Protein AF-A0A0Q7JIE3-F1 (afdb_monomer_lite)

Foldseek 3Di:
DDDDDPPPPPVPPPQAFAFDQQLVQLLVLLVCLVVLCVVLVQPDLFDAQPDDLVRRLVSLPPSLSSLVSSLVSLLGSLCSVLSNLVRLQVRCVVSVRHDPLSVLLSVLSVVLSVLLSVLSVLSSVLSVCSNVVVSVSSNVSSVVSLLSNLQSLVSNLSSLVSSLVSVVVSVNDDPVLSVLSVQLSVLSVQLNVQSPSVRRVSSVVSVVSNVSVSVSSNVVSVVRNVSHDD

pLDDT: mean 92.4, std 10.86, range [46.09, 98.69]

Sequence (230 aa):
MATTLATDPATRHRPQLTGNALVLAGIAIYLLEFVGFALAGVGSLYNEPGTSASQALASYAGTEGGYGFLIGWLGIVLFGRLTMIVGVRKALSDSGRPSGVMDVAIIAMGSSVVVEIASVVLGASAATLAARGEDVGALAVDRVAWYFNSAIYAPVAVALVLTMAAMWRSGLFSKALCALGSVGAATCVGSALLTDPARWELQDTFSTGFFLVVAWALWTGVVLLRQRRP

Secondary structure (DSSP, 8-state):
-------------PPPPPP-SHHHHHHHHHTTHHHHHHHHT-S-SSPPTT--HHHHHHHHTT-HHHHHHHHHHHHHHTHHHHHHHHHHHHHHHHTT---THHHHHHHHHHHHHHHHHHHHHHHHHHHHHHHTT-HHHHHHHHHHHHHHHHTTHHHHHHHHHHHHHHHHHHT-S-HHHHHHHHHHHHHHHHHHH--SGGGHHHHHHHHHTHHHHHHHHHHHHHHHHHT---

Structure (mmCIF, N/CA/C/O backbone):
data_AF-A0A0Q7JIE3-F1
#
_entry.id   AF-A0A0Q7JIE3-F1
#
loop_
_atom_site.group_PDB
_atom_site.id
_atom_site.type_symbol
_atom_site.label_atom_id
_atom_site.label_alt_id
_atom_site.label_comp_id
_atom_site.label_asym_id
_atom_site.label_entity_id
_atom_site.label_seq_id
_atom_site.pdbx_PDB_ins_code
_atom_site.Cartn_x
_atom_site.Cartn_y
_atom_site.Cartn_z
_atom_site.occupancy
_atom_site.B_iso_or_equiv
_atom_site.auth_seq_id
_atom_site.auth_comp_id
_atom_site.auth_asym_id
_atom_site.auth_atom_id
_atom_site.pdbx_PDB_model_num
ATOM 1 N N . MET A 1 1 ? -42.068 5.016 56.445 1.00 46.09 1 MET A N 1
ATOM 2 C CA . MET A 1 1 ? -42.274 3.961 55.433 1.00 46.09 1 MET A CA 1
ATOM 3 C C . MET A 1 1 ? -41.262 4.219 54.326 1.00 46.09 1 MET A C 1
ATOM 5 O O . MET A 1 1 ? -41.472 5.104 53.510 1.00 46.09 1 MET A O 1
ATOM 9 N N . ALA A 1 2 ? -40.088 3.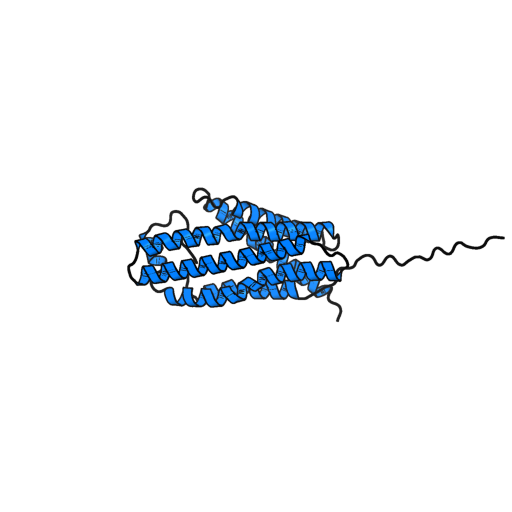596 54.425 1.00 51.72 2 ALA A N 1
ATOM 10 C CA . ALA A 1 2 ? -38.986 3.784 53.488 1.00 51.72 2 ALA A CA 1
ATOM 11 C C . ALA A 1 2 ? -38.939 2.557 52.579 1.00 51.72 2 ALA A C 1
ATOM 13 O O . ALA A 1 2 ? -38.649 1.463 53.058 1.00 51.72 2 ALA A O 1
ATOM 14 N N . THR A 1 3 ? -39.250 2.741 51.299 1.00 54.38 3 THR A N 1
ATOM 15 C CA . THR A 1 3 ? -39.154 1.678 50.295 1.00 54.38 3 THR A CA 1
ATOM 16 C C . THR A 1 3 ? -38.202 2.146 49.202 1.00 54.38 3 THR A C 1
ATOM 18 O O . THR A 1 3 ? -38.560 2.874 48.284 1.00 54.38 3 THR A O 1
ATOM 21 N N . THR A 1 4 ? -36.944 1.796 49.441 1.00 52.69 4 THR A N 1
ATOM 22 C CA . THR A 1 4 ? -35.857 1.474 48.513 1.00 52.69 4 THR A CA 1
ATOM 23 C C . THR A 1 4 ? -36.166 1.659 47.020 1.00 52.69 4 THR A C 1
ATOM 25 O O . THR A 1 4 ? -36.795 0.815 46.386 1.00 52.69 4 THR A O 1
ATOM 28 N N . LEU A 1 5 ? -35.632 2.736 46.436 1.00 52.56 5 LEU A N 1
ATOM 29 C CA . LEU A 1 5 ? -35.383 2.833 44.998 1.00 52.56 5 LEU A CA 1
ATOM 30 C C . LEU A 1 5 ? -34.319 1.789 44.641 1.00 52.56 5 LEU A C 1
ATOM 32 O O . LEU A 1 5 ? -33.144 1.960 44.964 1.00 52.56 5 LEU A O 1
ATOM 36 N N . ALA A 1 6 ? -34.735 0.697 44.005 1.00 54.00 6 ALA A N 1
ATOM 37 C CA . ALA A 1 6 ? -33.820 -0.224 43.354 1.00 54.00 6 ALA A CA 1
ATOM 38 C C . ALA A 1 6 ? -33.105 0.533 42.226 1.00 54.00 6 ALA A C 1
ATOM 40 O O . ALA A 1 6 ? -33.649 0.733 41.142 1.00 54.00 6 ALA A O 1
ATOM 41 N N . THR A 1 7 ? -31.881 0.988 42.484 1.00 53.12 7 THR A N 1
ATOM 42 C CA . THR A 1 7 ? -30.915 1.244 41.420 1.00 53.12 7 THR A CA 1
ATOM 43 C C . THR A 1 7 ? -30.612 -0.102 40.791 1.00 53.12 7 THR A C 1
ATOM 45 O O . THR A 1 7 ? -29.748 -0.818 41.287 1.00 53.12 7 THR A O 1
ATOM 48 N N . ASP A 1 8 ? -31.356 -0.467 39.750 1.00 50.12 8 ASP A N 1
ATOM 49 C CA . ASP A 1 8 ? -30.939 -1.514 38.831 1.00 50.12 8 ASP A CA 1
ATOM 50 C C . ASP A 1 8 ? -29.625 -1.027 38.207 1.00 50.12 8 ASP A C 1
ATOM 52 O O . ASP A 1 8 ? -29.628 -0.044 37.448 1.00 50.12 8 ASP A O 1
ATOM 56 N N . PRO A 1 9 ? -28.465 -1.598 38.576 1.00 50.22 9 PRO A N 1
ATOM 57 C CA . PRO A 1 9 ? -27.247 -1.289 37.882 1.00 50.22 9 PRO A CA 1
ATOM 58 C C . PRO A 1 9 ? -27.373 -2.054 36.576 1.00 50.22 9 PRO A C 1
ATOM 60 O O . PRO A 1 9 ? -26.854 -3.161 36.458 1.00 50.22 9 PRO A O 1
ATOM 63 N N . ALA A 1 10 ? -28.062 -1.458 35.596 1.00 51.75 10 ALA A N 1
ATOM 64 C CA . ALA A 1 10 ? -27.884 -1.795 34.199 1.00 51.75 10 ALA A CA 1
ATOM 65 C C . ALA A 1 10 ? -26.373 -1.868 34.018 1.00 51.75 10 ALA A C 1
ATOM 67 O O . ALA A 1 10 ? -25.675 -0.847 34.080 1.00 51.75 10 ALA A O 1
ATOM 68 N N . THR A 1 11 ? -25.862 -3.096 33.967 1.00 52.12 11 THR A N 1
ATOM 69 C CA . THR A 1 11 ? -24.445 -3.401 33.937 1.00 52.12 11 THR A CA 1
ATOM 70 C C . THR A 1 11 ? -23.999 -2.861 32.604 1.00 52.12 11 THR A C 1
ATOM 72 O O . THR A 1 11 ? -24.101 -3.548 31.594 1.00 52.12 11 THR A O 1
ATOM 75 N N . ARG A 1 12 ? -23.611 -1.576 32.575 1.00 54.09 12 ARG A N 1
ATOM 76 C CA . ARG A 1 12 ? -23.133 -0.888 31.382 1.00 54.09 12 ARG A CA 1
ATOM 77 C C . ARG A 1 12 ? -21.956 -1.717 30.914 1.00 54.09 12 ARG A C 1
ATOM 79 O O . ARG A 1 12 ? -20.853 -1.559 31.436 1.00 54.09 12 ARG A O 1
ATOM 86 N N . HIS A 1 13 ? -22.218 -2.651 30.006 1.00 60.44 13 HIS A N 1
ATOM 87 C CA . HIS A 1 13 ? -21.213 -3.468 29.371 1.00 60.44 13 HIS A CA 1
ATOM 88 C C . HIS A 1 13 ? -20.354 -2.458 28.638 1.00 60.44 13 HIS A C 1
ATOM 90 O O . HIS A 1 13 ? -20.736 -1.928 27.595 1.00 60.44 13 HIS A O 1
ATOM 96 N N . ARG A 1 14 ? -19.246 -2.067 29.277 1.00 70.88 14 ARG A N 1
ATOM 97 C CA . ARG A 1 14 ? -18.276 -1.183 28.653 1.00 70.88 14 ARG A CA 1
ATOM 98 C C . ARG A 1 14 ? -17.881 -1.893 27.365 1.00 70.88 14 ARG A C 1
ATOM 100 O O . ARG A 1 14 ? -17.504 -3.060 27.465 1.00 70.88 14 ARG A O 1
ATOM 107 N N . PRO A 1 15 ? -18.000 -1.242 26.196 1.00 78.88 15 PRO A N 1
ATOM 108 C CA . PRO A 1 15 ? -17.595 -1.851 24.941 1.00 78.88 15 PRO A CA 1
ATOM 109 C C . PRO A 1 15 ? -16.186 -2.422 25.098 1.00 78.88 15 PRO A C 1
ATOM 111 O O . PRO A 1 15 ? -15.265 -1.693 25.471 1.00 78.88 15 PRO A O 1
ATOM 114 N N . GLN A 1 16 ? -16.051 -3.733 24.910 1.00 88.62 16 GLN A N 1
ATOM 115 C CA . GLN A 1 16 ? -14.775 -4.437 24.963 1.00 88.62 16 GLN A CA 1
ATOM 116 C C . GLN A 1 16 ? -14.333 -4.742 23.541 1.00 88.62 16 GLN A C 1
ATOM 118 O O . GLN A 1 16 ? -15.157 -5.034 22.674 1.00 88.62 16 GLN A O 1
ATOM 123 N N . LEU A 1 17 ? -13.024 -4.669 23.316 1.00 91.69 17 LEU A N 1
ATOM 124 C CA . LEU A 1 17 ? -12.440 -5.012 22.032 1.00 91.69 17 LEU A CA 1
ATOM 125 C C . LEU A 1 17 ? -12.658 -6.504 21.752 1.00 91.69 17 LEU A C 1
ATOM 127 O O . LEU A 1 17 ? -12.204 -7.351 22.515 1.00 91.69 17 LEU A O 1
ATOM 131 N N . THR A 1 18 ? -13.334 -6.809 20.650 1.00 93.12 18 THR A N 1
ATOM 132 C CA . THR A 1 18 ? -13.522 -8.165 20.133 1.00 93.12 18 THR A CA 1
ATOM 133 C C . THR A 1 18 ? -12.462 -8.458 19.082 1.00 93.12 18 THR A C 1
ATOM 135 O O . THR A 1 18 ? -12.280 -7.711 18.117 1.00 93.12 18 THR A O 1
ATOM 138 N N . GLY A 1 19 ? -11.728 -9.545 19.303 1.00 93.06 19 GLY A N 1
ATOM 139 C CA . GLY A 1 19 ? -10.578 -9.927 18.501 1.00 93.06 19 GLY A CA 1
ATOM 140 C C . GLY A 1 19 ? -10.887 -10.698 17.221 1.00 93.06 19 GLY A C 1
ATOM 141 O O . GLY A 1 19 ? -11.903 -11.378 17.107 1.00 93.06 19 GLY A O 1
ATOM 142 N N . ASN A 1 20 ? -9.960 -10.650 16.263 1.00 96.44 20 ASN A N 1
ATOM 143 C CA . ASN A 1 20 ? -9.941 -11.508 15.078 1.00 96.44 20 ASN A CA 1
ATOM 144 C C . ASN A 1 20 ? -8.496 -11.701 14.576 1.00 96.44 20 ASN A C 1
ATOM 146 O O . ASN A 1 20 ? -7.579 -11.027 15.038 1.00 96.44 20 ASN A O 1
ATOM 150 N N . ALA A 1 21 ? -8.296 -12.626 13.633 1.00 97.12 21 ALA A N 1
ATOM 151 C CA . ALA A 1 21 ? -6.980 -12.924 13.058 1.00 97.12 21 ALA A CA 1
ATOM 152 C C . ALA A 1 21 ? -6.701 -12.199 11.726 1.00 97.12 21 ALA A C 1
ATOM 154 O O . ALA A 1 21 ? -5.622 -12.365 11.167 1.00 97.12 21 ALA A O 1
ATOM 155 N N . LEU A 1 22 ? -7.648 -11.409 11.203 1.00 97.88 22 LEU A N 1
ATOM 156 C CA . LEU A 1 22 ? -7.571 -10.871 9.840 1.00 97.88 22 LEU A CA 1
ATOM 157 C C . LEU A 1 22 ? -6.428 -9.876 9.668 1.00 97.88 22 LEU A C 1
ATOM 159 O O . LEU A 1 22 ? -5.757 -9.911 8.646 1.00 97.88 22 LEU A O 1
ATOM 163 N N . VAL A 1 23 ? -6.162 -9.028 10.666 1.00 97.69 23 VAL A N 1
ATOM 164 C CA . VAL A 1 23 ? -5.039 -8.082 10.577 1.00 97.69 23 VAL A CA 1
ATOM 165 C C . VAL A 1 23 ? -3.706 -8.822 10.509 1.00 97.69 23 VAL A C 1
ATOM 167 O O . VAL A 1 23 ? -2.877 -8.494 9.668 1.00 97.69 23 VAL A O 1
ATOM 170 N N . LEU A 1 24 ? -3.530 -9.858 11.336 1.00 97.81 24 LEU A N 1
ATOM 171 C CA . LEU A 1 24 ? -2.302 -10.651 11.355 1.00 97.81 24 LEU A CA 1
ATOM 172 C C . LEU A 1 24 ? -2.140 -11.502 10.083 1.00 97.81 24 LEU A C 1
ATOM 174 O O . LEU A 1 24 ? -1.046 -11.585 9.535 1.00 97.81 24 LEU A O 1
ATOM 178 N N . ALA A 1 25 ? -3.225 -12.102 9.589 1.00 98.00 25 ALA A N 1
ATOM 179 C CA . ALA A 1 25 ? -3.213 -12.826 8.321 1.00 98.00 25 ALA A CA 1
ATOM 180 C C . ALA A 1 25 ? -2.914 -11.883 7.147 1.00 98.00 25 ALA A C 1
ATOM 182 O O . ALA A 1 25 ? -2.080 -12.192 6.304 1.00 98.00 25 ALA A O 1
ATOM 183 N N . GLY A 1 26 ? -3.547 -10.708 7.127 1.00 98.12 26 GLY A N 1
ATOM 184 C CA . GLY A 1 26 ? -3.347 -9.693 6.102 1.00 98.12 26 GLY A CA 1
ATOM 185 C C . GLY A 1 26 ? -1.906 -9.196 6.042 1.00 98.12 26 GLY A C 1
ATOM 186 O O . GLY A 1 26 ? -1.324 -9.182 4.961 1.00 98.12 26 GLY A O 1
ATOM 187 N N . ILE A 1 27 ? -1.300 -8.853 7.187 1.00 97.56 27 ILE A N 1
ATOM 188 C CA . ILE A 1 27 ? 0.103 -8.415 7.206 1.00 97.56 27 ILE A CA 1
ATOM 189 C C . ILE A 1 27 ? 1.058 -9.547 6.818 1.00 97.56 27 ILE A C 1
ATOM 191 O O . ILE A 1 27 ? 1.999 -9.305 6.074 1.00 97.56 27 ILE A O 1
ATOM 195 N N . ALA A 1 28 ? 0.797 -10.787 7.248 1.00 97.69 28 ALA A N 1
ATOM 196 C CA . ALA A 1 28 ? 1.614 -11.933 6.855 1.00 97.69 28 ALA A CA 1
ATOM 197 C C . ALA A 1 28 ? 1.573 -12.167 5.339 1.00 97.69 28 ALA A C 1
ATOM 199 O O . ALA A 1 28 ? 2.622 -12.351 4.735 1.00 97.69 28 ALA A O 1
ATOM 200 N N . ILE A 1 29 ? 0.384 -12.105 4.726 1.00 97.75 29 ILE A N 1
ATOM 201 C CA . ILE A 1 29 ? 0.212 -12.215 3.271 1.00 97.75 29 ILE A CA 1
ATOM 202 C C . ILE A 1 29 ? 0.928 -11.067 2.562 1.00 97.75 29 ILE A C 1
ATOM 204 O O . ILE A 1 29 ? 1.650 -11.309 1.606 1.00 97.75 29 ILE A O 1
ATOM 208 N N . TYR A 1 30 ? 0.759 -9.832 3.035 1.00 96.25 30 TYR A N 1
ATOM 209 C CA . TYR A 1 30 ? 1.368 -8.660 2.413 1.00 96.25 30 TYR A CA 1
ATOM 210 C C . TYR A 1 30 ? 2.903 -8.734 2.409 1.00 96.25 30 TYR A C 1
ATOM 212 O O . TYR A 1 30 ? 3.520 -8.509 1.375 1.00 96.25 30 TYR A O 1
ATOM 220 N N . LEU A 1 31 ? 3.520 -9.171 3.514 1.00 95.75 31 LEU A N 1
ATOM 221 C CA . LEU A 1 31 ? 4.975 -9.351 3.604 1.00 95.75 31 LEU A CA 1
ATOM 222 C C . LEU A 1 31 ? 5.532 -10.425 2.649 1.00 95.75 31 LEU A C 1
ATOM 224 O O . LEU A 1 31 ? 6.742 -10.474 2.430 1.00 95.75 31 LEU A O 1
ATOM 228 N N . LEU A 1 32 ? 4.684 -11.265 2.045 1.00 97.06 32 LEU A N 1
ATOM 229 C CA . LEU A 1 32 ? 5.117 -12.190 0.994 1.00 97.06 32 LEU A CA 1
ATOM 230 C C . LEU A 1 32 ? 5.488 -11.472 -0.312 1.00 97.06 32 LEU A C 1
ATOM 232 O O . LEU A 1 32 ? 6.069 -12.104 -1.192 1.00 97.06 32 LEU A O 1
ATOM 236 N N . GLU A 1 33 ? 5.227 -10.172 -0.464 1.00 93.25 33 GLU A N 1
ATOM 237 C CA . GLU A 1 33 ? 5.729 -9.394 -1.606 1.00 93.25 33 GLU A CA 1
ATOM 238 C C . GLU A 1 33 ? 7.260 -9.442 -1.714 1.00 93.25 33 GLU A C 1
ATOM 240 O O . GLU A 1 33 ? 7.787 -9.611 -2.811 1.00 93.25 33 GLU A O 1
ATOM 245 N N . PHE A 1 34 ? 7.975 -9.432 -0.582 1.00 91.88 34 PHE A N 1
ATOM 246 C CA . PHE A 1 34 ? 9.437 -9.537 -0.552 1.00 91.88 34 PHE A CA 1
ATOM 247 C C . PHE A 1 34 ? 9.936 -10.894 -1.053 1.00 91.88 34 PHE A C 1
ATOM 249 O O . PHE A 1 34 ? 10.981 -10.970 -1.696 1.00 91.88 34 PHE A O 1
ATOM 256 N N . VAL A 1 35 ? 9.169 -11.963 -0.811 1.00 93.75 35 VAL A N 1
ATOM 257 C CA . VAL A 1 35 ? 9.444 -13.281 -1.402 1.00 93.75 35 VAL A CA 1
ATOM 258 C C . VAL A 1 35 ? 9.272 -13.210 -2.917 1.00 93.75 35 VAL A C 1
ATOM 260 O O . VAL A 1 35 ? 10.105 -13.732 -3.651 1.00 93.75 35 VAL A O 1
ATOM 263 N N . GLY A 1 36 ? 8.236 -12.509 -3.381 1.00 92.81 36 GLY A N 1
ATOM 264 C CA . GLY A 1 36 ? 8.008 -12.249 -4.798 1.00 92.81 36 GLY A CA 1
ATOM 265 C C . GLY A 1 36 ? 9.201 -11.565 -5.457 1.00 92.81 36 GLY A C 1
ATOM 266 O O . GLY A 1 36 ? 9.730 -12.078 -6.439 1.00 92.81 36 GLY A O 1
ATOM 267 N N . PHE A 1 37 ? 9.670 -10.456 -4.881 1.00 90.88 37 PHE A N 1
ATOM 268 C CA . PHE A 1 37 ? 10.839 -9.728 -5.379 1.00 90.88 37 PHE A CA 1
ATOM 269 C C . PHE A 1 37 ? 12.107 -10.586 -5.403 1.00 90.88 37 PHE A C 1
ATOM 271 O O . PHE A 1 37 ? 12.803 -10.619 -6.417 1.00 90.88 37 PHE A O 1
ATOM 278 N N . ALA A 1 38 ? 12.373 -11.334 -4.328 1.00 91.69 38 ALA A N 1
ATOM 279 C CA . ALA A 1 38 ? 13.541 -12.206 -4.250 1.00 91.69 38 ALA A CA 1
ATOM 280 C C . ALA A 1 38 ? 13.532 -13.310 -5.324 1.00 91.69 38 ALA A C 1
ATOM 282 O O . ALA A 1 38 ? 14.575 -13.620 -5.892 1.00 91.69 38 ALA A O 1
ATOM 283 N N . LEU A 1 39 ? 12.364 -13.892 -5.617 1.00 93.88 39 LEU A N 1
ATOM 284 C CA . LEU A 1 39 ? 12.219 -14.951 -6.621 1.00 93.88 39 LEU A CA 1
ATOM 285 C C . LEU A 1 39 ? 12.196 -14.423 -8.057 1.00 93.88 39 LEU A C 1
ATOM 287 O O . LEU A 1 39 ? 12.637 -15.118 -8.968 1.00 93.88 39 LEU A O 1
ATOM 291 N N . ALA A 1 40 ? 11.681 -13.211 -8.265 1.00 92.00 40 ALA A N 1
ATOM 292 C CA . ALA A 1 40 ? 11.567 -12.608 -9.586 1.00 92.00 40 ALA A CA 1
ATOM 293 C C . ALA A 1 40 ? 12.923 -12.219 -10.190 1.00 92.00 40 ALA A C 1
ATOM 295 O O . ALA A 1 40 ? 13.022 -12.078 -11.405 1.00 92.00 40 ALA A O 1
ATOM 296 N N . GLY A 1 41 ? 13.948 -12.005 -9.356 1.00 86.88 41 GLY A N 1
ATOM 297 C CA . GLY A 1 41 ? 15.242 -11.493 -9.816 1.00 86.88 41 GLY A CA 1
ATOM 298 C C . GLY A 1 41 ? 15.156 -10.076 -10.394 1.00 86.88 41 GLY A C 1
ATOM 299 O O . GLY A 1 41 ? 16.003 -9.684 -11.191 1.00 86.88 41 GLY A O 1
ATOM 300 N N . VAL A 1 42 ? 14.125 -9.315 -10.016 1.00 82.94 42 VAL A N 1
ATOM 301 C CA . VAL A 1 42 ? 13.887 -7.940 -10.467 1.00 82.94 42 VAL A CA 1
ATOM 302 C C . VAL A 1 42 ? 14.391 -6.984 -9.389 1.00 82.94 42 VAL A C 1
ATOM 304 O O . VAL A 1 42 ? 13.952 -7.062 -8.244 1.00 82.94 42 VAL A O 1
ATOM 307 N N . GLY A 1 43 ? 15.312 -6.086 -9.749 1.00 72.06 43 GLY A N 1
ATOM 308 C CA . GLY A 1 43 ? 15.913 -5.139 -8.800 1.00 72.06 43 GLY A CA 1
ATOM 309 C C . GLY A 1 43 ? 14.970 -4.016 -8.354 1.00 72.06 43 GLY A C 1
ATOM 310 O O . GLY A 1 43 ? 15.025 -3.594 -7.205 1.00 72.06 43 GLY A O 1
ATOM 311 N N . SER A 1 44 ? 14.092 -3.548 -9.244 1.00 77.31 44 SER A N 1
ATOM 312 C CA . SER A 1 44 ? 13.071 -2.533 -8.953 1.00 77.31 44 SER A CA 1
ATOM 313 C C . SER A 1 44 ? 11.906 -2.658 -9.934 1.00 77.31 44 SER A C 1
ATOM 315 O O . SER A 1 44 ? 12.088 -3.136 -11.047 1.00 77.31 44 SER A O 1
ATOM 317 N N . LEU A 1 45 ? 10.703 -2.216 -9.566 1.00 80.69 45 LEU A N 1
ATOM 318 C CA . LEU A 1 45 ? 9.546 -2.218 -10.475 1.00 80.69 45 LEU A CA 1
ATOM 319 C C . LEU A 1 45 ? 9.625 -1.140 -11.570 1.00 80.69 45 LEU A C 1
ATOM 321 O O . LEU A 1 45 ? 8.924 -1.231 -12.576 1.00 80.69 45 LEU A O 1
ATOM 325 N N . TYR A 1 46 ? 10.450 -0.123 -11.347 1.00 86.50 46 TYR A N 1
ATOM 326 C CA . TYR A 1 46 ? 10.612 1.075 -12.167 1.00 86.50 46 TYR A CA 1
ATOM 327 C C . TYR A 1 46 ? 11.960 1.725 -11.837 1.00 86.50 46 TYR A C 1
ATOM 329 O O . TYR A 1 46 ? 12.562 1.442 -10.796 1.00 86.50 46 TYR A O 1
ATOM 337 N N . ASN A 1 47 ? 12.415 2.636 -12.684 1.00 91.44 47 ASN A N 1
ATOM 338 C CA . ASN A 1 47 ? 13.631 3.396 -12.442 1.00 91.44 47 ASN A CA 1
ATOM 339 C C . ASN A 1 47 ? 13.321 4.723 -11.732 1.00 91.44 47 ASN A C 1
ATOM 341 O O . ASN A 1 47 ? 12.305 5.380 -11.976 1.00 91.44 47 ASN A O 1
ATOM 345 N N . GLU A 1 48 ? 14.199 5.116 -10.811 1.00 91.38 48 GLU A N 1
ATOM 346 C CA . GLU A 1 48 ? 14.053 6.368 -10.073 1.00 91.38 48 GLU A CA 1
ATOM 347 C C . GLU A 1 48 ? 14.298 7.596 -10.971 1.00 91.38 48 GLU A C 1
ATOM 349 O O . GLU A 1 48 ? 15.050 7.518 -11.955 1.00 91.38 48 GLU A O 1
ATOM 354 N N . PRO A 1 49 ? 13.688 8.757 -10.663 1.00 90.56 49 PRO A N 1
ATOM 355 C CA . PRO A 1 49 ? 13.952 9.992 -11.387 1.00 90.56 49 PRO A CA 1
ATOM 356 C C . PRO A 1 49 ? 15.443 10.335 -11.410 1.00 90.56 49 PRO A C 1
ATOM 358 O O . PRO A 1 49 ? 16.103 10.338 -10.380 1.00 90.56 49 PRO A O 1
ATOM 361 N N . GLY A 1 50 ? 15.960 10.675 -12.592 1.00 88.94 50 GLY A N 1
ATOM 362 C CA . GLY A 1 50 ? 17.382 10.987 -12.776 1.00 88.94 50 GLY A CA 1
ATOM 363 C C . GLY A 1 50 ? 18.238 9.790 -13.200 1.00 88.94 50 GLY A C 1
ATOM 364 O O . GLY A 1 50 ? 19.377 10.001 -13.614 1.00 88.94 50 GLY A O 1
ATOM 365 N N . THR A 1 51 ? 17.688 8.569 -13.203 1.00 93.88 51 THR A N 1
ATOM 366 C CA . THR A 1 51 ? 18.340 7.402 -13.818 1.00 93.88 51 THR A CA 1
ATOM 367 C C . THR A 1 51 ? 18.612 7.670 -15.300 1.00 93.88 51 THR A C 1
ATOM 369 O O . THR A 1 51 ? 17.726 8.117 -16.034 1.00 93.88 51 THR A O 1
ATOM 372 N N . SER A 1 52 ? 19.839 7.411 -15.764 1.00 95.88 52 SER A N 1
ATOM 373 C CA . SER A 1 52 ? 20.171 7.603 -17.180 1.00 95.88 52 SER A CA 1
ATOM 374 C C . SER A 1 52 ? 19.452 6.583 -18.069 1.00 95.88 52 SER A C 1
ATOM 376 O O . SER A 1 52 ? 19.209 5.449 -17.661 1.00 95.88 52 SER A O 1
ATOM 378 N N . ALA A 1 53 ? 19.153 6.958 -19.315 1.00 94.69 53 ALA A N 1
ATOM 379 C CA . ALA A 1 53 ? 18.446 6.089 -20.260 1.00 94.69 53 ALA A CA 1
ATOM 380 C C . ALA A 1 53 ? 19.120 4.715 -20.440 1.00 94.69 53 ALA A C 1
ATOM 382 O O . ALA A 1 53 ? 18.445 3.691 -20.442 1.00 94.69 53 ALA A O 1
ATOM 383 N N . SER A 1 54 ? 20.453 4.677 -20.539 1.00 94.69 54 SER A N 1
ATOM 384 C CA . SER A 1 54 ? 21.201 3.424 -20.682 1.00 94.69 54 SER A CA 1
ATOM 385 C C . SER A 1 54 ? 21.120 2.543 -19.435 1.00 94.69 54 SER A C 1
ATOM 387 O O . SER A 1 54 ? 21.012 1.328 -19.563 1.00 94.69 54 SER A O 1
ATOM 389 N N . GLN A 1 55 ? 21.136 3.135 -18.237 1.00 94.25 55 GLN A N 1
ATOM 390 C CA . GLN A 1 55 ? 20.956 2.398 -16.984 1.00 94.25 55 GLN A CA 1
ATOM 391 C C . GLN A 1 55 ? 19.528 1.863 -16.845 1.00 94.25 55 GLN A C 1
ATOM 393 O O . GLN A 1 55 ? 19.357 0.708 -16.466 1.00 94.25 55 GLN A O 1
ATOM 398 N N . ALA A 1 56 ? 18.523 2.667 -17.201 1.00 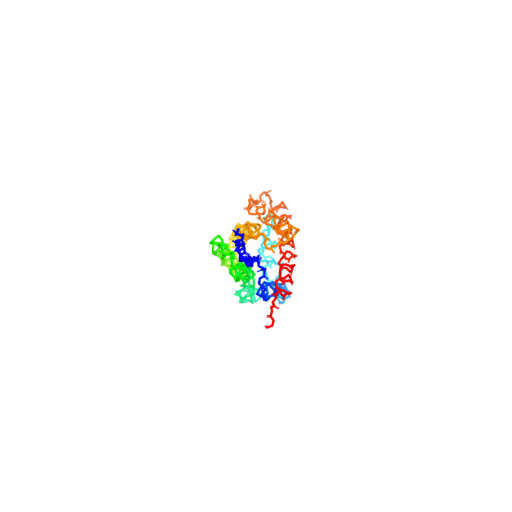93.25 56 ALA A N 1
ATOM 399 C CA . ALA A 1 56 ? 17.123 2.256 -17.156 1.00 93.25 56 ALA A CA 1
ATOM 400 C C . ALA A 1 56 ? 16.825 1.108 -18.131 1.00 93.25 56 ALA A C 1
ATOM 402 O O . ALA A 1 56 ? 16.134 0.162 -17.782 1.00 93.25 56 ALA A O 1
ATOM 403 N N . LEU A 1 57 ? 17.387 1.135 -19.342 1.00 94.19 57 LEU A N 1
ATOM 404 C CA . LEU A 1 57 ? 17.251 0.018 -20.285 1.00 94.19 57 LEU A CA 1
ATOM 405 C C . LEU A 1 57 ? 18.012 -1.226 -19.808 1.00 94.19 57 LEU A C 1
ATOM 407 O O . LEU A 1 57 ? 17.512 -2.342 -19.932 1.00 94.19 57 LEU A O 1
ATOM 411 N N . ALA A 1 58 ? 19.198 -1.046 -19.221 1.00 92.94 58 ALA A N 1
ATOM 412 C CA . ALA A 1 58 ? 19.983 -2.152 -18.684 1.00 92.94 58 ALA A CA 1
ATOM 413 C C . ALA A 1 58 ? 19.293 -2.858 -17.503 1.00 92.94 58 ALA A C 1
ATOM 415 O O . ALA A 1 58 ? 19.460 -4.067 -17.359 1.00 92.94 58 ALA A O 1
ATOM 416 N N . SER A 1 59 ? 18.501 -2.149 -16.686 1.00 92.56 59 SER A N 1
ATOM 417 C CA . SER A 1 59 ? 17.752 -2.761 -15.575 1.00 92.56 59 SER A CA 1
ATOM 418 C C . SER A 1 59 ? 16.621 -3.684 -16.048 1.00 92.56 59 SER A C 1
ATOM 420 O O . SER A 1 59 ? 16.225 -4.601 -15.325 1.00 92.56 59 SER A O 1
ATOM 422 N N . TYR A 1 60 ? 16.155 -3.506 -17.286 1.00 92.31 60 TYR A N 1
ATOM 423 C CA . TYR A 1 60 ? 15.138 -4.347 -17.912 1.00 92.31 60 TYR A CA 1
ATOM 424 C C . TYR A 1 60 ? 15.682 -5.561 -18.668 1.00 92.31 60 TYR A C 1
ATOM 426 O O . TYR A 1 60 ? 14.928 -6.495 -18.936 1.00 92.31 60 TYR A O 1
ATOM 434 N N . ALA A 1 61 ? 16.969 -5.578 -19.009 1.00 90.06 61 ALA A N 1
ATOM 435 C CA . ALA A 1 61 ? 17.538 -6.622 -19.851 1.00 90.06 61 ALA A CA 1
ATOM 436 C C . ALA A 1 61 ? 17.419 -8.015 -19.202 1.00 90.06 61 ALA A C 1
ATOM 438 O O . ALA A 1 61 ? 18.047 -8.289 -18.178 1.00 90.06 61 ALA A O 1
ATOM 439 N N . GLY A 1 62 ? 16.637 -8.910 -19.817 1.00 88.56 62 GLY A N 1
ATOM 440 C CA . GLY A 1 62 ? 16.494 -10.299 -19.373 1.00 88.56 62 GLY A CA 1
ATOM 441 C C . GLY A 1 62 ? 15.633 -10.487 -18.120 1.00 88.56 62 GLY A C 1
ATOM 442 O O . GLY A 1 62 ? 15.695 -11.548 -17.496 1.00 88.56 62 GLY A O 1
ATOM 443 N N . THR A 1 63 ? 14.851 -9.479 -17.721 1.00 92.44 63 THR A N 1
ATOM 444 C CA . THR A 1 63 ? 13.984 -9.541 -16.529 1.00 92.44 63 THR A CA 1
ATOM 445 C C . THR A 1 63 ? 12.503 -9.739 -16.861 1.00 92.44 63 THR A C 1
ATOM 447 O O . THR A 1 63 ? 11.662 -9.773 -15.961 1.00 92.44 63 THR A O 1
ATOM 450 N N . GLU A 1 64 ? 12.149 -9.941 -18.134 1.00 90.75 64 GLU A N 1
ATOM 451 C CA . GLU A 1 64 ? 10.764 -9.979 -18.622 1.00 90.75 64 GLU A CA 1
ATOM 452 C C . GLU A 1 64 ? 9.957 -11.099 -17.947 1.00 90.75 64 GLU A C 1
ATOM 454 O O . GLU A 1 64 ? 8.814 -10.900 -17.528 1.00 90.75 64 GLU A O 1
ATOM 459 N N . GLY A 1 65 ? 10.576 -12.272 -17.772 1.00 91.31 65 GLY A N 1
ATOM 460 C CA . GLY A 1 65 ? 9.975 -13.397 -17.051 1.00 91.31 65 GLY A CA 1
ATOM 461 C C . GLY A 1 65 ? 9.743 -13.105 -15.564 1.00 91.31 65 GLY A C 1
ATOM 462 O O . GLY A 1 65 ? 8.705 -13.481 -15.015 1.00 91.31 65 GLY A O 1
ATOM 463 N N . GLY A 1 66 ? 10.671 -12.384 -14.928 1.00 94.19 66 GLY A N 1
ATOM 464 C CA . GLY A 1 66 ? 10.568 -11.958 -13.531 1.00 94.19 66 GLY A CA 1
ATOM 465 C C . GLY A 1 66 ? 9.413 -10.984 -13.310 1.00 94.19 66 GLY A C 1
ATOM 466 O O . GLY A 1 66 ? 8.594 -11.175 -12.409 1.00 94.19 66 GLY A O 1
ATOM 467 N N . TYR A 1 67 ? 9.274 -9.990 -14.189 1.00 92.81 67 TYR A N 1
ATOM 468 C CA . TYR A 1 67 ? 8.129 -9.080 -14.176 1.00 92.81 67 TYR A CA 1
ATOM 469 C C . TYR A 1 67 ? 6.800 -9.802 -14.427 1.00 92.81 67 TYR A C 1
ATOM 471 O O . TYR A 1 67 ? 5.816 -9.530 -13.738 1.00 92.81 67 TYR A O 1
ATOM 479 N N . GLY A 1 68 ? 6.765 -10.754 -15.366 1.00 91.75 68 GLY A N 1
ATOM 480 C CA . GLY A 1 68 ? 5.586 -11.589 -15.612 1.00 91.75 68 GLY A CA 1
ATOM 481 C C . GLY A 1 68 ? 5.136 -12.356 -14.363 1.00 91.75 68 GLY A C 1
ATOM 482 O O . GLY A 1 68 ? 3.947 -12.374 -14.036 1.00 91.75 68 GLY A O 1
ATOM 483 N N . PHE A 1 69 ? 6.086 -12.927 -13.618 1.00 95.06 69 PHE A N 1
ATOM 484 C CA . PHE A 1 69 ? 5.819 -13.561 -12.328 1.00 95.06 69 PHE A CA 1
ATOM 485 C C . PHE A 1 69 ? 5.297 -12.560 -11.284 1.00 95.06 69 PHE A C 1
ATOM 487 O O . PHE A 1 69 ? 4.303 -12.847 -10.611 1.00 95.06 69 PHE A O 1
ATOM 494 N N . LEU A 1 70 ? 5.908 -11.373 -11.176 1.00 94.88 70 LEU A N 1
ATOM 495 C CA . LEU A 1 70 ? 5.493 -10.345 -10.214 1.00 94.88 70 LEU A CA 1
ATOM 496 C C . LEU A 1 70 ? 4.066 -9.851 -10.439 1.00 94.88 70 LEU A C 1
ATOM 498 O O . LEU A 1 70 ? 3.371 -9.619 -9.453 1.00 94.88 70 LEU A O 1
ATOM 502 N N . ILE A 1 71 ? 3.597 -9.739 -11.687 1.00 93.25 71 ILE A N 1
ATOM 503 C CA . ILE A 1 71 ? 2.195 -9.384 -11.966 1.00 93.25 71 ILE A CA 1
ATOM 504 C C . ILE A 1 71 ? 1.251 -10.367 -11.264 1.00 93.25 71 ILE A C 1
ATOM 506 O O . ILE A 1 71 ? 0.347 -9.954 -10.536 1.00 93.25 71 ILE A O 1
ATOM 510 N N . GLY A 1 72 ? 1.469 -11.670 -11.465 1.00 93.19 72 GLY A N 1
ATOM 511 C CA . GLY A 1 72 ? 0.638 -12.710 -10.860 1.00 93.19 72 GLY A CA 1
ATOM 512 C C . GLY A 1 72 ? 0.775 -12.750 -9.339 1.00 93.19 72 GLY A C 1
ATOM 513 O O . GLY A 1 72 ? -0.224 -12.839 -8.627 1.00 93.19 72 GLY A O 1
ATOM 514 N N . TRP A 1 73 ? 2.006 -12.640 -8.835 1.00 96.88 73 TRP A N 1
ATOM 515 C CA . TRP A 1 73 ? 2.295 -12.708 -7.406 1.00 96.88 73 TRP A CA 1
ATOM 516 C C . TRP A 1 73 ? 1.709 -11.522 -6.633 1.00 96.88 73 TRP A C 1
ATOM 518 O O . TRP A 1 73 ? 0.931 -11.714 -5.695 1.00 96.88 73 TRP A O 1
ATOM 528 N N . LEU A 1 74 ? 2.029 -10.293 -7.051 1.00 94.75 74 LEU A N 1
ATOM 529 C CA . LEU A 1 74 ? 1.537 -9.063 -6.425 1.00 94.75 74 LEU A CA 1
ATOM 530 C C . LEU A 1 74 ? 0.024 -8.903 -6.608 1.00 94.75 74 LEU A C 1
ATOM 532 O O . LEU A 1 74 ? -0.650 -8.427 -5.695 1.00 94.75 74 LEU A O 1
ATOM 536 N N . GLY A 1 75 ? -0.541 -9.424 -7.702 1.00 92.56 75 GLY A N 1
ATOM 537 C CA . GLY A 1 75 ? -1.988 -9.552 -7.876 1.00 92.56 75 GLY A CA 1
ATOM 538 C C . GLY A 1 75 ? -2.688 -10.348 -6.766 1.00 92.56 75 GLY A C 1
ATOM 539 O O . GLY A 1 75 ? -3.882 -10.164 -6.556 1.00 92.56 75 GLY A O 1
ATOM 540 N N . ILE A 1 76 ? -1.968 -11.191 -6.021 1.00 94.25 76 ILE A N 1
ATOM 541 C CA . ILE A 1 76 ? -2.501 -11.968 -4.895 1.00 94.25 76 ILE A CA 1
ATOM 542 C C . ILE A 1 76 ? -2.106 -11.327 -3.562 1.00 94.25 76 ILE A C 1
ATOM 544 O O . ILE A 1 76 ? -2.964 -11.036 -2.726 1.00 94.25 76 ILE A O 1
ATOM 548 N N . VAL A 1 77 ? -0.809 -11.100 -3.337 1.00 97.06 77 VAL A N 1
ATOM 549 C CA . VAL A 1 77 ? -0.306 -10.747 -1.998 1.00 97.06 77 VAL A CA 1
ATOM 550 C C . VAL A 1 77 ? -0.659 -9.321 -1.575 1.00 97.06 77 VAL A C 1
ATOM 552 O O . VAL A 1 77 ? -0.842 -9.057 -0.384 1.00 97.06 77 VAL A O 1
ATOM 555 N N . LEU A 1 78 ? -0.884 -8.407 -2.526 1.00 96.12 78 LEU A N 1
ATOM 556 C CA . LEU A 1 78 ? -1.291 -7.036 -2.210 1.00 96.12 78 LEU A CA 1
ATOM 557 C C . LEU A 1 78 ? -2.696 -6.958 -1.594 1.00 96.12 78 LEU A C 1
ATOM 559 O O . LEU A 1 78 ? -3.008 -5.984 -0.910 1.00 96.12 78 LEU A O 1
ATOM 563 N N . PHE A 1 79 ? -3.534 -7.993 -1.719 1.00 96.06 79 PHE A N 1
ATOM 564 C CA . PHE A 1 79 ? -4.789 -8.073 -0.958 1.00 96.06 79 PHE A CA 1
ATOM 565 C C . PHE A 1 79 ? -4.565 -8.217 0.554 1.00 96.06 79 PHE A C 1
ATOM 567 O O . PHE A 1 79 ? -5.478 -7.952 1.345 1.00 96.06 79 PHE A O 1
ATOM 574 N N . GLY A 1 80 ? -3.350 -8.570 0.984 1.00 97.12 80 GLY A N 1
ATOM 575 C CA . GLY A 1 80 ? -2.964 -8.615 2.388 1.00 97.12 80 GLY A CA 1
ATOM 576 C C . GLY A 1 80 ? -3.234 -7.290 3.107 1.00 97.12 80 GLY A C 1
ATOM 577 O O . GLY A 1 80 ? -3.919 -7.278 4.132 1.00 97.12 80 GLY A O 1
ATOM 578 N N . ARG A 1 81 ? -2.826 -6.147 2.535 1.00 94.75 81 ARG A N 1
ATOM 579 C CA . ARG A 1 81 ? -3.065 -4.830 3.164 1.00 94.75 81 ARG A CA 1
ATOM 580 C C . ARG A 1 81 ? -4.523 -4.396 3.184 1.00 94.75 81 ARG A C 1
ATOM 582 O O . ARG A 1 81 ? -4.954 -3.787 4.160 1.00 94.75 81 ARG A O 1
ATOM 589 N N . LEU A 1 82 ? -5.313 -4.782 2.184 1.00 96.81 82 LEU A N 1
ATOM 590 C CA . LEU A 1 82 ? -6.763 -4.592 2.227 1.00 96.81 82 LEU A CA 1
ATOM 591 C C . LEU A 1 82 ? -7.378 -5.397 3.380 1.00 96.81 82 LEU A C 1
ATOM 593 O O . LEU A 1 82 ? -8.167 -4.871 4.168 1.00 96.81 82 LEU A O 1
ATOM 597 N N . THR A 1 83 ? -6.951 -6.653 3.526 1.00 97.94 83 THR A N 1
ATOM 598 C CA . THR A 1 83 ? -7.385 -7.556 4.600 1.00 97.94 83 THR A CA 1
ATOM 599 C C . THR A 1 83 ? -7.058 -6.988 5.984 1.00 97.94 83 THR A C 1
ATOM 601 O O . THR A 1 83 ? -7.864 -7.130 6.906 1.00 97.94 83 THR A O 1
ATOM 604 N N . MET A 1 84 ? -5.938 -6.265 6.129 1.00 98.06 84 MET A N 1
ATOM 605 C CA . MET A 1 84 ? -5.617 -5.547 7.368 1.00 98.06 84 MET A CA 1
ATOM 606 C C . MET A 1 84 ? -6.702 -4.529 7.743 1.00 98.06 84 MET A C 1
ATOM 608 O O . MET A 1 84 ? -7.223 -4.560 8.859 1.00 98.06 84 MET A O 1
ATOM 612 N N . ILE A 1 85 ? -7.097 -3.657 6.814 1.00 98.38 85 ILE A N 1
ATOM 613 C CA . ILE A 1 85 ? -8.103 -2.615 7.081 1.00 98.38 85 ILE A CA 1
ATOM 614 C C . ILE A 1 85 ? -9.483 -3.236 7.348 1.00 98.38 85 ILE A C 1
ATOM 616 O O . ILE A 1 85 ? -10.181 -2.830 8.284 1.00 98.38 85 ILE A O 1
ATOM 620 N N . VAL A 1 86 ? -9.844 -4.286 6.603 1.00 98.50 86 VAL A N 1
ATOM 621 C CA . VAL A 1 86 ? -11.059 -5.084 6.847 1.00 98.50 86 VAL A CA 1
ATOM 622 C C . VAL A 1 86 ? -11.049 -5.691 8.254 1.00 98.50 86 VAL A C 1
ATOM 624 O O . VAL A 1 86 ? -12.065 -5.651 8.950 1.00 98.50 86 VAL A O 1
ATOM 627 N N . GLY A 1 87 ? -9.904 -6.205 8.711 1.00 98.19 87 GLY A N 1
ATOM 628 C CA . GLY A 1 87 ? -9.742 -6.768 10.049 1.00 98.19 87 GLY A CA 1
ATOM 629 C C . GLY A 1 87 ? -9.977 -5.755 11.168 1.00 98.19 87 GLY A C 1
ATOM 630 O O . GLY A 1 87 ? -10.683 -6.064 12.134 1.00 98.19 87 GLY A O 1
ATOM 631 N N . VAL A 1 88 ? -9.462 -4.530 11.016 1.00 98.19 88 VAL A N 1
ATOM 632 C CA . VAL A 1 88 ? -9.713 -3.433 11.967 1.00 98.19 88 VAL A CA 1
ATOM 633 C C . VAL A 1 88 ? -11.187 -3.034 11.960 1.00 98.19 88 VAL A C 1
ATOM 635 O O . VAL A 1 88 ? -11.798 -2.922 13.025 1.00 98.19 88 VAL A O 1
ATOM 638 N N . ARG A 1 89 ? -11.798 -2.883 10.777 1.00 98.25 89 ARG A N 1
ATOM 639 C CA . ARG A 1 89 ? -13.230 -2.573 10.655 1.00 98.25 89 ARG A CA 1
ATOM 640 C C . ARG A 1 89 ? -14.092 -3.630 11.339 1.00 98.25 89 ARG A C 1
ATOM 642 O O . ARG A 1 89 ? -15.012 -3.283 12.078 1.00 98.25 89 ARG A O 1
ATOM 649 N N . LYS A 1 90 ? -13.803 -4.911 11.092 1.00 97.81 90 LYS A N 1
ATOM 650 C CA . LYS A 1 90 ? -14.518 -6.028 11.713 1.00 97.81 90 LYS A CA 1
ATOM 651 C C . LYS A 1 90 ? -14.394 -5.972 13.233 1.00 97.81 90 LYS A C 1
ATOM 653 O O . LYS A 1 90 ? -15.412 -6.030 13.908 1.00 97.81 90 LYS A O 1
ATOM 658 N N . ALA A 1 91 ? -13.184 -5.776 13.762 1.00 97.31 91 ALA A N 1
ATOM 659 C CA . ALA A 1 91 ? -12.972 -5.648 15.203 1.00 97.31 91 ALA A CA 1
ATOM 660 C C . ALA A 1 91 ? -13.793 -4.499 15.805 1.00 97.31 91 ALA A C 1
ATOM 662 O O . ALA A 1 91 ? -14.471 -4.688 16.810 1.00 97.31 91 ALA A O 1
ATOM 663 N N . LEU A 1 92 ? -13.786 -3.322 15.176 1.00 97.06 92 LEU A N 1
ATOM 664 C CA . LEU A 1 92 ? -14.580 -2.169 15.609 1.00 97.06 92 LEU A CA 1
ATOM 665 C C . LEU A 1 92 ? -16.086 -2.468 15.613 1.00 97.06 92 LEU A C 1
ATOM 667 O O . LEU A 1 92 ? -16.764 -2.193 16.603 1.00 97.06 92 LEU A O 1
ATOM 671 N N . SER A 1 93 ? -16.600 -3.060 14.532 1.00 96.62 93 SER A N 1
ATOM 672 C CA . SER A 1 93 ? -18.013 -3.425 14.396 1.00 96.62 93 SER A CA 1
ATOM 673 C C . SER A 1 93 ? -18.440 -4.457 15.440 1.00 96.62 93 SER A C 1
ATOM 675 O O . SER A 1 93 ? -19.417 -4.233 16.152 1.00 96.62 93 SER A O 1
ATOM 677 N N . ASP A 1 94 ? -17.678 -5.544 15.583 1.00 95.50 94 ASP A N 1
ATOM 678 C CA . ASP A 1 94 ? -17.958 -6.625 16.537 1.00 95.50 94 ASP A CA 1
ATOM 679 C C . ASP A 1 94 ? -17.862 -6.135 17.996 1.00 95.50 94 ASP A C 1
ATOM 681 O O . ASP A 1 94 ? -18.529 -6.656 18.883 1.00 95.50 94 ASP A O 1
ATOM 685 N N . SER A 1 95 ? -17.081 -5.078 18.245 1.00 95.31 95 SER A N 1
ATOM 686 C CA . SER A 1 95 ? -16.965 -4.416 19.554 1.00 95.31 95 SER A CA 1
ATOM 687 C C . SER A 1 95 ? -18.066 -3.379 19.830 1.00 95.31 95 SER A C 1
ATOM 689 O O . SER A 1 95 ? -17.966 -2.618 20.795 1.00 95.31 95 SER A O 1
ATOM 691 N N . GLY A 1 96 ? -19.084 -3.272 18.968 1.00 95.12 96 GLY A N 1
ATOM 692 C CA . GLY A 1 96 ? -20.170 -2.296 19.110 1.00 95.12 96 GLY A CA 1
ATOM 693 C C . GLY A 1 96 ? -19.759 -0.848 18.813 1.00 95.12 96 GLY A C 1
ATOM 694 O O . GLY A 1 96 ? -20.405 0.093 19.278 1.00 95.12 96 GLY A O 1
ATOM 695 N N . ARG A 1 97 ? -18.673 -0.642 18.057 1.00 95.19 97 ARG A N 1
ATOM 696 C CA . ARG A 1 97 ? -18.170 0.673 17.620 1.00 95.19 97 ARG A CA 1
ATOM 697 C C . ARG A 1 97 ? -18.054 0.755 16.088 1.00 95.19 97 ARG A C 1
ATOM 699 O O . ARG A 1 97 ? -16.974 1.076 15.588 1.00 95.19 97 ARG A O 1
ATOM 706 N N . PRO A 1 98 ? -19.123 0.469 15.317 1.00 93.94 98 PRO A N 1
ATOM 707 C CA . PRO A 1 98 ? -19.067 0.580 13.863 1.00 93.94 98 PRO A CA 1
ATOM 708 C C . PRO A 1 98 ? -18.730 2.015 13.441 1.00 93.94 98 PRO A C 1
ATOM 710 O O . PRO A 1 98 ? -19.100 2.985 14.106 1.00 93.94 98 PRO A O 1
ATOM 713 N N . SER A 1 99 ? -18.017 2.157 12.325 1.00 94.44 99 SER A N 1
ATOM 714 C CA . SER A 1 99 ? -17.600 3.461 11.818 1.00 94.44 99 SER A CA 1
ATOM 715 C C . SER A 1 99 ? -17.644 3.486 10.296 1.00 94.44 99 SER A C 1
ATOM 717 O O . SER A 1 99 ? -16.870 2.783 9.653 1.00 94.44 99 SER A O 1
ATOM 719 N N . GLY A 1 100 ? -18.518 4.318 9.719 1.00 94.88 100 GLY A N 1
ATOM 720 C CA . GLY A 1 100 ? -18.658 4.438 8.260 1.00 94.88 100 GLY A CA 1
ATOM 721 C C . GLY A 1 100 ? -17.391 4.946 7.561 1.00 94.88 100 GLY A C 1
ATOM 722 O O . GLY A 1 100 ? -17.162 4.646 6.395 1.00 94.88 100 GLY A O 1
ATOM 723 N N . VAL A 1 101 ? -16.496 5.638 8.280 1.00 97.38 101 VAL A N 1
ATOM 724 C CA . VAL A 1 101 ? -15.197 6.057 7.716 1.00 97.38 101 VAL A CA 1
ATOM 725 C C . VAL A 1 101 ? -14.299 4.864 7.377 1.00 97.38 101 VAL A C 1
ATOM 727 O O . VAL A 1 101 ? -13.426 4.986 6.523 1.00 97.38 101 VAL A O 1
ATOM 730 N N . MET A 1 102 ? -14.523 3.702 8.004 1.00 98.31 102 MET A N 1
ATOM 731 C CA . MET A 1 102 ? -13.787 2.480 7.681 1.00 98.31 102 MET A CA 1
ATOM 732 C C . MET A 1 102 ? -14.195 1.892 6.330 1.00 98.31 102 MET A C 1
ATOM 734 O O . MET A 1 102 ? -13.371 1.234 5.705 1.00 98.31 102 MET A O 1
ATOM 738 N N . ASP A 1 103 ? -15.420 2.134 5.854 1.00 98.12 103 ASP A N 1
ATOM 739 C CA . ASP A 1 103 ? -15.821 1.715 4.505 1.00 98.12 103 ASP A CA 1
ATOM 740 C C . ASP A 1 103 ? -15.031 2.512 3.454 1.00 98.12 103 ASP A C 1
ATOM 742 O O . ASP A 1 103 ? -14.473 1.942 2.518 1.00 98.12 103 ASP A O 1
ATOM 746 N N . VAL A 1 104 ? -14.872 3.821 3.678 1.00 98.31 104 VAL A N 1
ATOM 747 C CA . VAL A 1 104 ? -14.022 4.687 2.844 1.00 98.31 104 VAL A CA 1
ATOM 748 C C . VAL A 1 104 ? -12.550 4.275 2.939 1.00 98.31 104 VAL A C 1
ATOM 750 O O . VAL A 1 104 ? -11.864 4.240 1.921 1.00 98.31 104 VAL A O 1
ATOM 753 N N . ALA A 1 105 ? -12.063 3.905 4.129 1.00 98.50 105 ALA A N 1
ATOM 754 C CA . ALA A 1 105 ? -10.692 3.422 4.306 1.00 98.50 105 ALA A CA 1
ATOM 755 C C . ALA A 1 105 ? -10.414 2.134 3.511 1.00 98.50 105 ALA A C 1
ATOM 757 O O . ALA A 1 105 ? -9.344 1.993 2.923 1.00 98.50 105 ALA A O 1
ATOM 758 N N . ILE A 1 106 ? -11.378 1.209 3.464 1.00 98.56 106 ILE A N 1
ATOM 759 C CA . ILE A 1 106 ? -11.286 -0.020 2.663 1.00 98.56 106 ILE A CA 1
ATOM 760 C C . ILE A 1 106 ? -11.251 0.314 1.174 1.00 98.56 106 ILE A C 1
ATOM 762 O O . ILE A 1 106 ? -10.402 -0.219 0.468 1.00 98.56 106 ILE A O 1
ATOM 766 N N . ILE A 1 107 ? -12.127 1.206 0.699 1.00 98.44 107 ILE A N 1
ATOM 767 C CA . ILE A 1 107 ? -12.136 1.629 -0.709 1.00 98.44 107 ILE A CA 1
ATOM 768 C C . ILE A 1 107 ? -10.799 2.276 -1.076 1.00 98.44 107 ILE A C 1
ATOM 770 O O . ILE A 1 107 ? -10.204 1.900 -2.078 1.00 98.44 107 ILE A O 1
ATOM 774 N N . ALA A 1 108 ? -10.291 3.188 -0.243 1.00 98.44 108 ALA A N 1
ATOM 775 C CA . ALA A 1 108 ? -9.001 3.830 -0.465 1.00 98.44 108 ALA A CA 1
ATOM 776 C C . ALA A 1 108 ? -7.860 2.799 -0.532 1.00 98.44 108 ALA A C 1
ATOM 778 O O . ALA A 1 108 ? -7.107 2.789 -1.500 1.00 98.44 108 ALA A O 1
ATOM 779 N N . MET A 1 109 ? -7.779 1.866 0.423 1.00 98.44 109 MET A N 1
ATOM 780 C CA . MET A 1 109 ? -6.774 0.795 0.392 1.00 98.44 109 MET A CA 1
ATOM 781 C C . MET A 1 109 ? -6.943 -0.133 -0.824 1.00 98.44 109 MET A C 1
ATOM 783 O O . MET A 1 109 ? -5.967 -0.592 -1.405 1.00 98.44 109 MET A O 1
ATOM 787 N N . GLY A 1 110 ? -8.179 -0.402 -1.248 1.00 98.12 110 GLY A N 1
ATOM 788 C CA . GLY A 1 110 ? -8.454 -1.155 -2.471 1.00 98.12 110 GLY A CA 1
ATOM 789 C C . GLY A 1 110 ? -7.933 -0.431 -3.714 1.00 98.12 110 GLY A C 1
ATOM 790 O O . GLY A 1 110 ? -7.274 -1.042 -4.552 1.00 98.12 110 GLY A O 1
ATOM 791 N N . SER A 1 111 ? -8.146 0.883 -3.803 1.00 98.12 111 SER A N 1
ATOM 792 C CA . SER A 1 111 ? -7.609 1.708 -4.888 1.00 98.12 111 SER A CA 1
ATOM 793 C C . SER A 1 111 ? -6.082 1.689 -4.925 1.00 98.12 111 SER A C 1
ATOM 795 O O . SER A 1 111 ? -5.515 1.623 -6.011 1.00 98.12 111 SER A O 1
ATOM 797 N N . SER A 1 112 ? -5.402 1.688 -3.771 1.00 97.62 112 SER A N 1
ATOM 798 C CA . SER A 1 112 ? -3.936 1.589 -3.750 1.00 97.62 112 SER A CA 1
ATOM 799 C C . SER A 1 112 ? -3.439 0.254 -4.306 1.00 97.62 112 SER A C 1
ATOM 801 O O . SER A 1 112 ? -2.447 0.229 -5.026 1.00 97.62 112 SER A O 1
ATOM 803 N N . VAL A 1 113 ? -4.149 -0.846 -4.029 1.00 97.31 113 VAL A N 1
ATOM 804 C CA . VAL A 1 113 ? -3.850 -2.168 -4.604 1.00 97.31 113 VAL A CA 1
ATOM 805 C C . VAL A 1 113 ? -3.979 -2.150 -6.123 1.00 97.31 113 VAL A C 1
ATOM 807 O O . VAL A 1 113 ? -3.077 -2.620 -6.810 1.00 97.31 113 VAL A O 1
ATOM 810 N N . VAL A 1 114 ? -5.060 -1.576 -6.654 1.00 97.56 114 VAL A N 1
ATOM 811 C CA . VAL A 1 114 ? -5.277 -1.477 -8.107 1.00 97.56 114 VAL A CA 1
ATOM 812 C C . VAL A 1 114 ? -4.179 -0.651 -8.778 1.00 97.56 114 VAL A C 1
ATOM 814 O O . VAL A 1 114 ? -3.624 -1.077 -9.790 1.00 97.56 114 VAL A O 1
ATOM 817 N N . VAL A 1 115 ? -3.848 0.508 -8.205 1.00 97.25 115 VAL A N 1
ATOM 818 C CA . VAL A 1 115 ? -2.795 1.394 -8.723 1.00 97.25 115 VAL 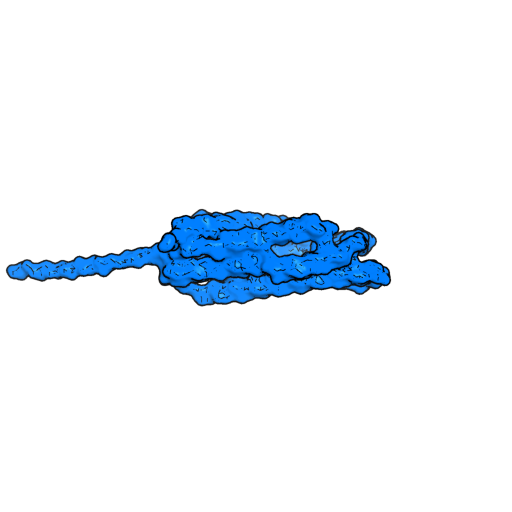A CA 1
ATOM 819 C C . VAL A 1 115 ? -1.433 0.699 -8.707 1.00 97.25 115 VAL A C 1
ATOM 821 O O . VAL A 1 115 ? -0.685 0.794 -9.678 1.00 97.25 115 VAL A O 1
ATOM 824 N N . GLU A 1 116 ? -1.123 -0.054 -7.653 1.00 95.88 116 GLU A N 1
ATOM 825 C CA . GLU A 1 116 ? 0.143 -0.777 -7.576 1.00 95.88 116 GLU A CA 1
ATOM 826 C C . GLU A 1 116 ? 0.233 -1.910 -8.594 1.00 95.88 116 GLU A C 1
ATOM 828 O O . GLU A 1 116 ? 1.234 -2.007 -9.300 1.00 95.88 116 GLU A O 1
ATOM 833 N N . ILE A 1 117 ? -0.823 -2.712 -8.754 1.00 95.81 117 ILE A N 1
ATOM 834 C CA . ILE A 1 117 ? -0.870 -3.749 -9.794 1.00 95.81 117 ILE A CA 1
ATOM 835 C C . ILE A 1 117 ? -0.676 -3.120 -11.180 1.00 95.81 117 ILE A C 1
ATOM 837 O O . ILE A 1 117 ? 0.097 -3.637 -11.984 1.00 95.81 117 ILE A O 1
ATOM 841 N N . ALA A 1 118 ? -1.314 -1.977 -11.449 1.00 96.69 118 ALA A N 1
ATOM 842 C CA . ALA A 1 118 ? -1.113 -1.250 -12.699 1.00 96.69 118 ALA A CA 1
ATOM 843 C C . ALA A 1 118 ? 0.351 -0.808 -12.880 1.00 96.69 118 ALA A C 1
ATOM 845 O O . ALA A 1 118 ? 0.893 -0.965 -13.972 1.00 96.69 118 ALA A O 1
ATOM 846 N N . SER A 1 119 ? 1.019 -0.335 -11.820 1.00 96.00 119 SER A N 1
ATOM 847 C CA . SER A 1 119 ? 2.445 0.026 -11.876 1.00 96.00 119 SER A CA 1
ATOM 848 C C . SER A 1 119 ? 3.340 -1.164 -12.249 1.00 96.00 119 SER A C 1
ATOM 850 O O . SER A 1 119 ? 4.229 -1.026 -13.084 1.00 96.00 119 SER A O 1
ATOM 852 N N . VAL A 1 120 ? 3.052 -2.356 -11.716 1.00 94.69 120 VAL A N 1
ATOM 853 C CA . VAL A 1 120 ? 3.799 -3.590 -12.012 1.00 94.69 120 VAL A CA 1
ATOM 854 C C . VAL A 1 120 ? 3.564 -4.036 -13.457 1.00 94.69 120 VAL A C 1
ATOM 856 O O . VAL A 1 120 ? 4.508 -4.415 -14.147 1.00 94.69 120 VAL A O 1
ATOM 859 N N . VAL A 1 121 ? 2.320 -3.953 -13.942 1.00 96.56 121 VAL A N 1
ATOM 860 C CA . VAL A 1 121 ? 1.976 -4.247 -15.345 1.00 96.56 121 VAL A CA 1
ATOM 861 C C . VAL A 1 121 ? 2.704 -3.302 -16.303 1.00 96.56 121 VAL A C 1
ATOM 863 O O . VAL A 1 121 ? 3.192 -3.736 -17.349 1.00 96.56 121 VAL A O 1
ATOM 866 N N . LEU A 1 122 ? 2.816 -2.020 -15.948 1.00 96.25 122 LEU A N 1
ATOM 867 C CA . LEU A 1 122 ? 3.581 -1.046 -16.723 1.00 96.25 122 LEU A CA 1
ATOM 868 C C . LEU A 1 122 ? 5.080 -1.375 -16.704 1.00 96.25 122 LEU A C 1
ATOM 870 O O . LEU A 1 122 ? 5.686 -1.415 -17.770 1.00 96.25 122 LEU A O 1
ATOM 874 N N . GLY A 1 123 ? 5.658 -1.715 -15.548 1.00 94.31 123 GLY A N 1
ATOM 875 C CA . GLY A 1 123 ? 7.052 -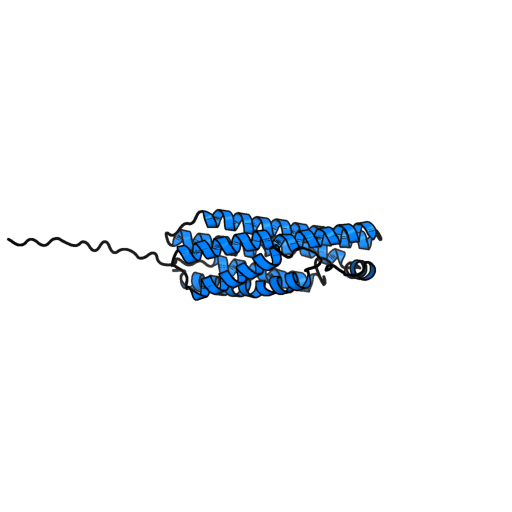2.169 -15.455 1.00 94.31 123 GLY A CA 1
ATOM 876 C C . GLY A 1 123 ? 7.336 -3.398 -16.328 1.00 94.31 123 GLY A C 1
ATOM 877 O O . GLY A 1 123 ? 8.302 -3.417 -17.086 1.00 94.31 123 GLY A O 1
ATOM 878 N N . ALA A 1 124 ? 6.434 -4.382 -16.330 1.00 94.75 124 ALA A N 1
ATOM 879 C CA . ALA A 1 124 ? 6.529 -5.550 -17.209 1.00 94.75 124 ALA A CA 1
ATOM 880 C C . ALA A 1 124 ? 6.434 -5.196 -18.701 1.00 94.75 124 ALA A C 1
ATOM 882 O O . ALA A 1 124 ? 7.095 -5.803 -19.548 1.00 94.75 124 ALA A O 1
ATOM 883 N N . SER A 1 125 ? 5.602 -4.206 -19.026 1.00 95.50 125 SER A N 1
ATOM 884 C CA . SER A 1 125 ? 5.456 -3.702 -20.390 1.00 95.50 125 SER A CA 1
ATOM 885 C C . SER A 1 125 ? 6.731 -2.989 -20.844 1.00 95.50 125 SER A C 1
ATOM 887 O O . SER A 1 125 ? 7.197 -3.246 -21.951 1.00 95.50 125 SER A O 1
ATOM 889 N N . ALA A 1 126 ? 7.342 -2.169 -19.982 1.00 95.56 126 ALA A N 1
ATOM 890 C CA . ALA A 1 126 ? 8.635 -1.539 -20.241 1.00 95.56 126 ALA A CA 1
ATOM 891 C C . ALA A 1 126 ? 9.737 -2.585 -20.463 1.00 95.56 126 ALA A C 1
ATOM 893 O O . ALA A 1 126 ? 10.457 -2.499 -21.457 1.00 95.56 126 ALA A O 1
ATOM 894 N N . ALA A 1 127 ? 9.788 -3.628 -19.626 1.00 94.69 127 ALA A N 1
ATOM 895 C CA . ALA A 1 127 ? 10.723 -4.739 -19.792 1.00 94.69 127 ALA A CA 1
ATOM 896 C C . ALA A 1 127 ? 10.565 -5.434 -21.153 1.00 94.69 127 ALA A C 1
ATOM 898 O O . ALA A 1 127 ? 11.533 -5.647 -21.878 1.00 94.69 127 ALA A O 1
ATOM 899 N N . THR A 1 128 ? 9.322 -5.717 -21.546 1.00 95.38 128 THR A N 1
ATOM 900 C CA . THR A 1 128 ? 9.015 -6.363 -22.831 1.00 95.38 128 THR A CA 1
ATOM 901 C C . THR A 1 128 ? 9.405 -5.492 -24.029 1.00 95.38 128 THR A C 1
ATOM 903 O O . THR A 1 128 ? 9.882 -6.014 -25.035 1.00 95.38 128 THR A O 1
ATOM 906 N N . LEU A 1 129 ? 9.196 -4.175 -23.945 1.00 96.38 129 LEU A N 1
ATOM 907 C CA . LEU A 1 129 ? 9.596 -3.232 -24.994 1.00 96.38 129 LEU A CA 1
ATOM 908 C C . LEU A 1 129 ? 11.123 -3.152 -25.108 1.00 96.38 129 LEU A C 1
ATOM 910 O O . LEU A 1 129 ? 11.654 -3.238 -26.214 1.00 96.38 129 LEU A O 1
ATOM 914 N N . ALA A 1 130 ? 11.831 -3.077 -23.978 1.00 94.75 130 ALA A N 1
ATOM 915 C CA . ALA A 1 130 ? 13.293 -3.081 -23.951 1.00 94.75 130 ALA A CA 1
ATOM 916 C C . ALA A 1 130 ? 13.864 -4.367 -24.576 1.00 94.75 130 ALA A C 1
ATOM 918 O O . ALA A 1 130 ? 14.761 -4.305 -25.414 1.00 94.75 130 ALA A O 1
ATOM 919 N N . ALA A 1 131 ? 13.272 -5.526 -24.274 1.00 94.12 131 ALA A N 1
ATOM 920 C CA . ALA A 1 131 ? 13.655 -6.816 -24.855 1.00 94.12 131 ALA A CA 1
ATOM 921 C C . ALA A 1 131 ? 13.535 -6.869 -26.390 1.00 94.12 131 ALA A C 1
ATOM 923 O O . ALA A 1 131 ? 14.223 -7.644 -27.054 1.00 94.12 131 ALA A O 1
ATOM 924 N N . ARG A 1 132 ? 12.643 -6.053 -26.965 1.00 95.94 132 ARG A N 1
ATOM 925 C CA . ARG A 1 132 ? 12.422 -5.931 -28.415 1.00 95.94 132 ARG A CA 1
ATOM 926 C C . ARG A 1 132 ? 13.285 -4.851 -29.072 1.00 95.94 132 ARG A C 1
ATOM 928 O O . ARG A 1 132 ? 13.200 -4.682 -30.286 1.00 95.94 132 ARG A O 1
ATOM 935 N N . GLY A 1 133 ? 14.096 -4.126 -28.300 1.00 95.25 133 GLY A N 1
ATOM 936 C CA . GLY A 1 133 ? 14.852 -2.962 -28.771 1.00 95.25 133 GLY A CA 1
ATOM 937 C C . GLY A 1 133 ? 13.984 -1.721 -29.010 1.00 95.25 133 GLY A C 1
ATOM 938 O O . GLY A 1 133 ? 14.372 -0.826 -29.758 1.00 95.25 133 GLY A O 1
ATOM 939 N N . GLU A 1 134 ? 12.789 -1.658 -28.412 1.00 96.88 134 GLU A N 1
ATOM 940 C CA . GLU A 1 134 ? 11.862 -0.524 -28.514 1.00 96.88 134 GLU A CA 1
ATOM 941 C C . GLU A 1 134 ? 12.150 0.532 -27.424 1.00 96.88 134 GLU A C 1
ATOM 943 O O . GLU A 1 134 ? 11.276 0.915 -26.644 1.00 96.88 134 GLU A O 1
ATOM 948 N N . ASP A 1 135 ? 13.395 1.012 -27.369 1.00 96.44 135 ASP A N 1
ATOM 949 C CA . ASP A 1 135 ? 13.959 1.789 -26.253 1.00 96.44 135 ASP A CA 1
ATOM 950 C C . ASP A 1 135 ? 13.144 3.031 -25.862 1.00 96.44 135 ASP A C 1
ATOM 952 O O . ASP A 1 135 ? 12.885 3.278 -24.683 1.00 96.44 135 ASP A O 1
ATOM 956 N N . VAL A 1 136 ? 12.697 3.819 -26.847 1.00 97.19 136 VAL A N 1
ATOM 957 C CA . VAL A 1 136 ? 11.894 5.032 -26.600 1.00 97.19 136 VAL A CA 1
ATOM 958 C C . VAL A 1 136 ? 10.564 4.681 -25.931 1.00 97.19 136 VAL A C 1
ATOM 960 O O . VAL A 1 136 ? 10.125 5.380 -25.017 1.00 97.19 136 VAL A O 1
ATOM 963 N N . GLY A 1 137 ? 9.931 3.590 -26.369 1.00 97.25 137 GLY A N 1
ATOM 964 C CA . GLY A 1 137 ? 8.690 3.096 -25.782 1.00 97.25 137 GLY A CA 1
ATOM 965 C C . GLY A 1 137 ? 8.911 2.579 -24.365 1.00 97.25 137 GLY A C 1
ATOM 966 O O . GLY A 1 137 ? 8.153 2.934 -23.464 1.00 97.25 137 GLY A O 1
ATOM 967 N N . ALA A 1 138 ? 9.977 1.805 -24.151 1.00 96.31 138 ALA A N 1
ATOM 968 C CA . ALA A 1 138 ? 10.334 1.275 -22.839 1.00 96.31 138 ALA A CA 1
ATOM 969 C C . ALA A 1 138 ? 10.539 2.393 -21.804 1.00 96.31 138 ALA A C 1
ATOM 971 O O . ALA A 1 138 ? 9.922 2.363 -20.742 1.00 96.31 138 ALA A O 1
ATOM 972 N N . LEU A 1 139 ? 11.322 3.425 -22.144 1.00 96.69 139 LEU A N 1
ATOM 973 C CA . LEU A 1 139 ? 11.583 4.566 -21.258 1.00 96.69 139 LEU A CA 1
ATOM 974 C C . LEU A 1 139 ? 10.322 5.397 -20.980 1.00 96.69 139 LEU A C 1
ATOM 976 O O . LEU A 1 139 ? 10.121 5.875 -19.863 1.00 96.69 139 LEU A O 1
ATOM 980 N N . ALA A 1 140 ? 9.451 5.571 -21.978 1.00 96.88 140 ALA A N 1
ATOM 981 C CA . ALA A 1 140 ? 8.183 6.263 -21.777 1.00 96.88 140 ALA A CA 1
ATOM 982 C C . ALA A 1 140 ? 7.273 5.492 -20.805 1.00 96.88 140 ALA A C 1
ATOM 984 O O . ALA A 1 140 ? 6.678 6.093 -19.911 1.00 96.88 140 ALA A O 1
ATOM 985 N N . VAL A 1 141 ? 7.184 4.168 -20.952 1.00 96.94 141 VAL A N 1
ATOM 986 C CA . VAL A 1 141 ? 6.355 3.314 -20.092 1.00 96.94 141 VAL A CA 1
ATOM 987 C C . VAL A 1 141 ? 6.932 3.198 -18.678 1.00 96.94 141 VAL A C 1
ATOM 989 O O . VAL A 1 141 ? 6.164 3.309 -17.724 1.00 96.94 141 VAL A O 1
ATOM 992 N N . ASP A 1 142 ? 8.251 3.058 -18.524 1.00 96.00 142 ASP A N 1
ATOM 993 C CA . ASP A 1 142 ? 8.944 3.097 -17.224 1.00 96.00 142 ASP A CA 1
ATOM 994 C C . ASP A 1 142 ? 8.588 4.369 -16.449 1.00 96.00 142 ASP A C 1
ATOM 996 O O . ASP A 1 142 ? 8.188 4.324 -15.282 1.00 96.00 142 ASP A O 1
ATOM 1000 N N . ARG A 1 143 ? 8.607 5.515 -17.136 1.00 95.25 143 ARG A N 1
ATOM 1001 C CA . ARG A 1 143 ? 8.263 6.787 -16.509 1.00 95.25 143 ARG A CA 1
ATOM 1002 C C . ARG A 1 143 ? 6.824 6.816 -15.998 1.00 95.25 143 ARG A C 1
ATOM 1004 O O . ARG A 1 143 ? 6.565 7.353 -14.920 1.00 95.25 143 ARG A O 1
ATOM 1011 N N . VAL A 1 144 ? 5.887 6.247 -16.752 1.00 96.12 144 VAL A N 1
ATOM 1012 C CA . VAL A 1 144 ? 4.487 6.120 -16.321 1.00 96.12 144 VAL A CA 1
ATOM 1013 C C . VAL A 1 144 ? 4.373 5.135 -15.153 1.00 96.12 144 VAL A C 1
ATOM 1015 O O . VAL A 1 144 ? 3.653 5.427 -14.198 1.00 96.12 144 VAL A O 1
ATOM 1018 N N . ALA A 1 145 ? 5.113 4.022 -15.175 1.00 95.81 145 ALA A N 1
ATOM 1019 C CA . ALA A 1 145 ? 5.160 3.057 -14.077 1.00 95.81 145 ALA A CA 1
ATOM 1020 C C . ALA A 1 145 ? 5.596 3.720 -12.760 1.00 95.81 145 ALA A C 1
ATOM 1022 O O . ALA A 1 145 ? 4.931 3.532 -11.740 1.00 95.81 145 ALA A O 1
ATOM 1023 N N . TRP A 1 146 ? 6.631 4.569 -12.795 1.00 95.25 146 TRP A N 1
ATOM 1024 C CA . TRP A 1 146 ? 7.083 5.339 -11.631 1.00 95.25 146 TRP A CA 1
ATOM 1025 C C . TRP A 1 146 ? 5.993 6.266 -11.067 1.00 95.25 146 TRP A C 1
ATOM 1027 O O . TRP A 1 146 ? 5.782 6.303 -9.852 1.00 95.25 146 TRP A O 1
ATOM 1037 N N . TYR A 1 147 ? 5.258 6.989 -11.923 1.00 94.88 147 TYR A N 1
ATOM 1038 C CA . TYR A 1 147 ? 4.152 7.846 -11.470 1.00 94.88 147 TYR A CA 1
ATOM 1039 C C . TYR A 1 147 ? 3.018 7.037 -10.841 1.00 94.88 147 TYR A C 1
ATOM 1041 O O . TYR A 1 147 ? 2.488 7.434 -9.803 1.00 94.88 147 TYR A O 1
ATOM 1049 N N . PHE A 1 148 ? 2.653 5.902 -11.442 1.00 95.75 148 PHE A N 1
ATOM 1050 C CA . PHE A 1 148 ? 1.649 5.008 -10.870 1.00 95.75 148 PHE A CA 1
ATOM 1051 C C . PHE A 1 148 ? 2.104 4.468 -9.518 1.00 95.75 148 PHE A C 1
ATOM 1053 O O . PHE A 1 148 ? 1.326 4.491 -8.570 1.00 95.75 148 PHE A O 1
ATOM 1060 N N . ASN A 1 149 ? 3.365 4.054 -9.393 1.00 94.19 149 ASN A N 1
ATOM 1061 C CA . ASN A 1 149 ? 3.882 3.586 -8.118 1.00 94.19 149 ASN A CA 1
ATOM 1062 C C . ASN A 1 149 ? 3.879 4.697 -7.053 1.00 94.19 149 ASN A C 1
ATOM 1064 O O . ASN A 1 149 ? 3.345 4.529 -5.960 1.00 94.19 149 ASN A O 1
ATOM 1068 N N . SER A 1 150 ? 4.351 5.890 -7.406 1.00 93.38 150 SER A N 1
ATOM 1069 C CA . SER A 1 150 ? 4.311 7.053 -6.514 1.00 93.38 150 SER A CA 1
ATOM 1070 C C . SER A 1 150 ? 2.882 7.413 -6.082 1.00 93.38 150 SER A C 1
ATOM 1072 O O . SER A 1 150 ? 2.649 7.816 -4.941 1.00 93.38 150 SER A O 1
ATOM 1074 N N . ALA A 1 151 ? 1.895 7.217 -6.959 1.00 95.12 151 ALA A N 1
ATOM 1075 C CA . ALA A 1 151 ? 0.492 7.484 -6.667 1.00 95.12 151 ALA A CA 1
ATOM 1076 C C . ALA A 1 151 ? -0.145 6.494 -5.674 1.00 95.12 151 ALA A C 1
ATOM 1078 O O . ALA A 1 151 ? -1.242 6.774 -5.193 1.00 95.12 151 ALA A O 1
ATOM 1079 N N . ILE A 1 152 ? 0.511 5.379 -5.318 1.00 95.81 152 ILE A N 1
ATOM 1080 C CA . ILE A 1 152 ? 0.024 4.409 -4.315 1.00 95.81 152 ILE A CA 1
ATOM 1081 C C . ILE A 1 152 ? -0.092 5.060 -2.932 1.00 95.81 152 ILE A C 1
ATOM 1083 O O . ILE A 1 152 ? -1.030 4.778 -2.179 1.00 95.81 152 ILE A O 1
ATOM 1087 N N . TYR A 1 153 ? 0.840 5.952 -2.585 1.00 95.56 153 TYR A N 1
ATOM 1088 C CA . TYR A 1 153 ? 0.928 6.507 -1.235 1.00 95.56 153 TYR A CA 1
ATOM 1089 C C . TYR A 1 153 ? -0.281 7.359 -0.856 1.00 95.56 153 TYR A C 1
ATOM 1091 O O . TYR A 1 153 ? -0.685 7.340 0.303 1.00 95.56 153 TYR A O 1
ATOM 1099 N N . ALA A 1 154 ? -0.905 8.063 -1.804 1.00 96.75 154 ALA A N 1
ATOM 1100 C CA . ALA A 1 154 ? -2.076 8.896 -1.525 1.00 96.75 154 ALA A CA 1
ATOM 1101 C C . ALA A 1 154 ? -3.285 8.083 -1.002 1.00 96.75 154 ALA A C 1
ATOM 1103 O O . ALA A 1 154 ? -3.762 8.367 0.102 1.00 96.75 154 ALA A O 1
ATOM 1104 N N . PRO A 1 155 ? -3.781 7.049 -1.709 1.00 98.00 155 PRO A N 1
ATOM 1105 C CA . PRO A 1 155 ? -4.844 6.193 -1.195 1.00 98.00 155 PRO A CA 1
ATOM 1106 C C . PRO A 1 155 ? -4.440 5.411 0.067 1.00 98.00 155 PRO A C 1
ATOM 1108 O O . PRO A 1 155 ? -5.267 5.281 0.973 1.00 98.00 155 PRO A O 1
ATOM 1111 N N . VAL A 1 156 ? -3.182 4.956 0.192 1.00 97.81 156 VAL A N 1
ATOM 1112 C CA . VAL A 1 156 ? -2.688 4.327 1.437 1.00 97.81 156 VAL A CA 1
ATOM 1113 C C . VAL A 1 156 ? -2.774 5.304 2.610 1.00 97.81 156 VAL A C 1
ATOM 1115 O O . VAL A 1 156 ? -3.306 4.959 3.666 1.00 97.81 156 VAL A O 1
ATOM 1118 N N . ALA A 1 157 ? -2.308 6.539 2.427 1.00 97.38 157 ALA A N 1
ATOM 1119 C CA . ALA A 1 157 ? -2.338 7.578 3.445 1.00 97.38 157 ALA A CA 1
ATOM 1120 C C . ALA A 1 157 ? -3.770 7.876 3.902 1.00 97.38 157 ALA A C 1
ATOM 1122 O O . ALA A 1 157 ? -4.039 7.890 5.103 1.00 97.38 157 ALA A O 1
ATOM 1123 N N . VAL A 1 158 ? -4.708 8.035 2.961 1.00 98.38 158 VAL A N 1
ATOM 1124 C CA . VAL A 1 158 ? -6.133 8.227 3.275 1.00 98.38 158 VAL A CA 1
ATOM 1125 C C . VAL A 1 158 ? -6.669 7.053 4.095 1.00 98.38 158 VAL A C 1
ATOM 1127 O O . VAL A 1 158 ? -7.269 7.265 5.150 1.00 98.38 158 VAL A O 1
ATOM 1130 N N . ALA A 1 159 ? -6.417 5.815 3.663 1.00 98.56 159 ALA A N 1
ATOM 1131 C CA . ALA A 1 159 ? -6.870 4.628 4.379 1.00 98.56 159 ALA A CA 1
ATOM 1132 C C . ALA A 1 159 ? -6.332 4.572 5.818 1.00 98.56 159 ALA A C 1
ATOM 1134 O O . ALA A 1 159 ? -7.090 4.306 6.756 1.00 98.56 159 ALA A O 1
ATOM 1135 N N . LEU A 1 160 ? -5.044 4.863 6.012 1.00 98.25 160 LEU A N 1
ATOM 1136 C CA . LEU A 1 160 ? -4.405 4.849 7.326 1.00 98.25 160 LEU A CA 1
ATOM 1137 C C . LEU A 1 160 ? -4.910 5.977 8.226 1.00 98.25 160 LEU A C 1
ATOM 1139 O O . LEU A 1 160 ? -5.256 5.711 9.375 1.00 98.25 160 LEU A O 1
ATOM 1143 N N . VAL A 1 161 ? -5.031 7.208 7.719 1.00 98.50 161 VAL A N 1
ATOM 1144 C CA . VAL A 1 161 ? -5.567 8.348 8.484 1.00 98.50 161 VAL A CA 1
ATOM 1145 C C . VAL A 1 161 ? -6.987 8.055 8.967 1.00 98.50 161 VAL A C 1
ATOM 1147 O O . VAL A 1 161 ? -7.288 8.237 10.149 1.00 98.50 161 VAL A O 1
ATOM 1150 N N . LEU A 1 162 ? -7.853 7.547 8.087 1.00 98.69 162 LEU A N 1
ATOM 1151 C CA . LEU A 1 162 ? -9.228 7.193 8.446 1.00 98.69 162 LEU A CA 1
ATOM 1152 C C . LEU A 1 162 ? -9.275 6.041 9.456 1.00 98.69 162 LEU A C 1
ATOM 1154 O O . LEU A 1 162 ? -10.051 6.093 10.414 1.00 98.69 162 LEU A O 1
ATOM 1158 N N . THR A 1 163 ? -8.405 5.042 9.294 1.00 98.69 163 THR A N 1
ATOM 1159 C CA . THR A 1 163 ? -8.275 3.929 10.242 1.00 98.69 163 THR A CA 1
ATOM 1160 C C . THR A 1 163 ? -7.826 4.421 11.616 1.00 98.69 163 THR A C 1
ATOM 1162 O O . THR A 1 163 ? -8.426 4.056 12.628 1.00 98.69 163 THR A O 1
ATOM 1165 N N . MET A 1 164 ? -6.831 5.311 11.673 1.00 98.19 164 MET A N 1
ATOM 1166 C CA . MET A 1 164 ? -6.339 5.886 12.927 1.00 98.19 164 MET A CA 1
ATOM 1167 C C . MET A 1 164 ? -7.401 6.744 13.601 1.00 98.19 164 MET A C 1
ATOM 1169 O O . MET A 1 164 ? -7.618 6.618 14.806 1.00 98.19 164 MET A O 1
ATOM 1173 N N . ALA A 1 165 ? -8.124 7.557 12.830 1.00 98.00 165 ALA A N 1
ATOM 1174 C CA . ALA A 1 165 ? -9.235 8.348 13.339 1.00 98.00 165 ALA A CA 1
ATOM 1175 C C . ALA A 1 165 ? -10.338 7.456 13.934 1.00 98.00 165 ALA A C 1
ATOM 1177 O O . ALA A 1 165 ? -10.841 7.747 15.022 1.00 98.00 165 ALA A O 1
ATOM 1178 N N . ALA A 1 166 ? -10.691 6.349 13.273 1.00 98.19 166 ALA A N 1
ATOM 1179 C CA . ALA A 1 166 ? -11.677 5.397 13.778 1.00 98.19 166 ALA A CA 1
ATOM 1180 C C . ALA A 1 166 ? -11.200 4.697 15.062 1.00 98.19 166 ALA A C 1
ATOM 1182 O O . ALA A 1 166 ? -11.932 4.660 16.056 1.00 98.19 166 ALA A O 1
ATOM 1183 N N . MET A 1 167 ? -9.959 4.201 15.080 1.00 98.06 167 MET A N 1
ATOM 1184 C CA . MET A 1 167 ? -9.365 3.561 16.257 1.00 98.06 167 MET A CA 1
ATOM 1185 C C . MET A 1 167 ? -9.295 4.523 17.444 1.00 98.06 167 MET A C 1
ATOM 1187 O O . MET A 1 167 ? -9.730 4.166 18.540 1.00 98.06 167 MET A O 1
ATOM 1191 N N . TRP A 1 168 ? -8.837 5.758 17.224 1.00 97.19 168 TRP A N 1
ATOM 1192 C CA . TRP A 1 168 ? -8.758 6.790 18.258 1.00 97.19 168 TRP A CA 1
ATOM 1193 C C . TRP A 1 168 ? -10.138 7.136 18.825 1.00 97.19 168 TRP A C 1
ATOM 1195 O O . TRP A 1 168 ? -10.331 7.129 20.040 1.00 97.19 168 TRP A O 1
ATOM 1205 N N . ARG A 1 169 ? -11.129 7.374 17.954 1.00 96.94 169 ARG A N 1
ATOM 1206 C CA . ARG A 1 169 ? -12.506 7.711 18.360 1.00 96.94 169 ARG A CA 1
ATOM 1207 C C . ARG A 1 169 ? -13.220 6.565 19.071 1.00 96.94 169 ARG A C 1
ATOM 1209 O O . ARG A 1 169 ? -14.096 6.824 19.892 1.00 96.94 169 ARG A O 1
ATOM 1216 N N . SER A 1 170 ? -12.867 5.315 18.773 1.00 96.56 170 SER A N 1
ATOM 1217 C CA . SER A 1 170 ? -13.473 4.150 19.426 1.00 96.56 170 SER A CA 1
ATOM 1218 C C . SER A 1 170 ? -13.129 4.054 20.917 1.00 96.56 170 SER A C 1
ATOM 1220 O O . SER A 1 170 ? -13.919 3.513 21.693 1.00 96.56 170 SER A O 1
ATOM 1222 N N . GLY A 1 171 ? -11.950 4.553 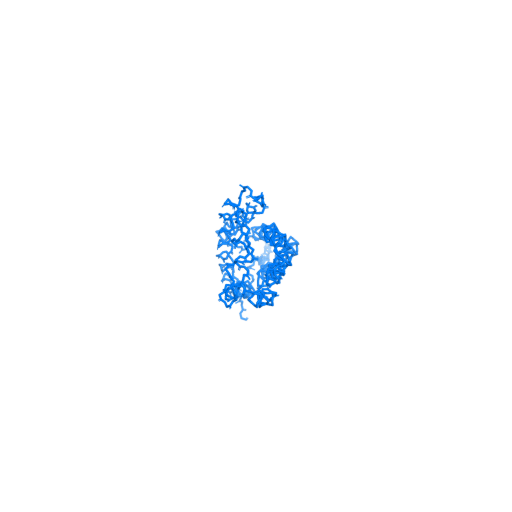21.313 1.00 95.44 171 GLY A N 1
ATOM 1223 C CA . GLY A 1 171 ? -11.396 4.381 22.657 1.00 95.44 171 GLY A CA 1
ATOM 1224 C C . GLY A 1 171 ? -11.053 2.931 23.026 1.00 95.44 171 GLY A C 1
ATOM 1225 O O . GLY A 1 171 ? -10.779 2.663 24.192 1.00 95.44 171 GLY A O 1
ATOM 1226 N N . LEU A 1 172 ? -11.088 1.996 22.067 1.00 95.81 172 LEU A N 1
ATOM 1227 C CA . LEU A 1 172 ? -10.846 0.565 22.298 1.00 95.81 172 LEU A CA 1
ATOM 1228 C C . LEU A 1 172 ? -9.368 0.169 22.184 1.00 95.81 172 LEU A C 1
ATOM 1230 O O . LEU A 1 172 ? -8.965 -0.876 22.690 1.00 95.81 172 LEU A O 1
ATOM 1234 N N . PHE A 1 173 ? -8.568 0.991 21.510 1.00 96.75 173 PHE A N 1
ATOM 1235 C CA . PHE A 1 173 ? -7.151 0.743 21.261 1.00 96.75 173 PHE A CA 1
ATOM 1236 C C . PHE A 1 173 ? -6.276 1.612 22.166 1.00 96.75 173 PHE A C 1
ATOM 1238 O O . PHE A 1 173 ? -6.677 2.695 22.598 1.00 96.75 173 PHE A O 1
ATOM 1245 N N . SER A 1 174 ? -5.060 1.144 22.462 1.00 97.06 174 SER A N 1
ATOM 1246 C CA . SER A 1 174 ? -4.120 1.915 23.276 1.00 97.06 174 SER A CA 1
ATOM 1247 C C . SER A 1 174 ? -3.655 3.171 22.531 1.00 97.06 174 SER A C 1
ATOM 1249 O O . SER A 1 174 ? -3.457 3.161 21.316 1.00 97.06 174 SER A O 1
ATOM 1251 N N . LYS A 1 175 ? -3.422 4.262 23.271 1.00 97.12 175 LYS A N 1
ATOM 1252 C CA . LYS A 1 175 ? -2.923 5.520 22.686 1.00 97.12 175 LYS A CA 1
ATOM 1253 C C . LYS A 1 175 ? -1.578 5.338 21.983 1.00 97.12 175 LYS A C 1
ATOM 1255 O O . LYS A 1 175 ? -1.358 5.956 20.952 1.00 97.12 175 LYS A O 1
ATOM 1260 N N . ALA A 1 176 ? -0.710 4.476 22.518 1.00 97.62 176 ALA A N 1
ATOM 1261 C CA . ALA A 1 176 ? 0.586 4.170 21.919 1.00 97.62 176 ALA A CA 1
ATOM 1262 C C . ALA A 1 176 ? 0.441 3.493 20.547 1.00 97.62 176 ALA A C 1
ATOM 1264 O O . ALA A 1 176 ? 1.121 3.885 19.603 1.00 97.62 176 ALA A O 1
ATOM 1265 N N . LEU A 1 177 ? -0.495 2.545 20.412 1.00 97.25 177 LEU A N 1
ATOM 1266 C CA . LEU A 1 177 ? -0.775 1.894 19.134 1.00 97.25 177 LEU A CA 1
ATOM 1267 C C . LEU A 1 177 ? -1.301 2.900 18.104 1.00 97.25 177 LEU A C 1
ATOM 1269 O O . LEU A 1 177 ? -0.815 2.943 16.977 1.00 97.25 177 LEU A O 1
ATOM 1273 N N . CYS A 1 178 ? -2.262 3.742 18.496 1.00 97.75 178 CYS A N 1
ATOM 1274 C CA . CYS A 1 178 ? -2.795 4.759 17.593 1.00 97.75 178 CYS A CA 1
ATOM 1275 C C . CYS A 1 178 ? -1.750 5.828 17.238 1.00 97.75 178 CYS A C 1
ATOM 1277 O O . CYS A 1 178 ? -1.742 6.309 16.109 1.00 97.75 178 CYS A O 1
ATOM 1279 N N . ALA A 1 179 ? -0.860 6.194 18.166 1.00 97.75 179 ALA A N 1
ATOM 1280 C CA . ALA A 1 179 ? 0.227 7.132 17.900 1.00 97.75 179 ALA A CA 1
ATOM 1281 C C . ALA A 1 179 ? 1.212 6.558 16.873 1.00 97.75 179 ALA A C 1
ATOM 1283 O O . ALA A 1 179 ? 1.505 7.233 15.892 1.00 97.75 179 ALA A O 1
ATOM 1284 N N . LEU A 1 180 ? 1.644 5.301 17.038 1.00 98.00 180 LEU A N 1
ATOM 1285 C CA . LEU A 1 180 ? 2.522 4.626 16.077 1.00 98.00 180 LEU A CA 1
ATOM 1286 C C . LEU A 1 180 ? 1.911 4.613 14.669 1.00 98.00 180 LEU A C 1
ATOM 1288 O O . LEU A 1 180 ? 2.561 5.022 13.709 1.00 98.00 180 LEU A O 1
ATOM 1292 N N . GLY A 1 181 ? 0.645 4.203 14.556 1.00 97.38 181 GLY A N 1
ATOM 1293 C CA . GLY A 1 181 ? -0.048 4.196 13.270 1.00 97.38 181 GLY A CA 1
ATOM 1294 C C . GLY A 1 181 ? -0.266 5.601 12.700 1.00 97.38 181 GLY A C 1
ATOM 1295 O O . GLY A 1 181 ? -0.205 5.773 11.489 1.00 97.38 181 GLY A O 1
ATOM 1296 N N . SER A 1 182 ? -0.440 6.626 13.543 1.00 97.94 182 SER A N 1
ATOM 1297 C CA . SER A 1 182 ? -0.554 8.024 13.095 1.00 97.94 182 SER A CA 1
ATOM 1298 C C . SER A 1 182 ? 0.765 8.568 12.549 1.00 97.94 182 SER A C 1
ATOM 1300 O O . SER A 1 182 ? 0.751 9.272 11.544 1.00 97.94 182 SER A O 1
ATOM 1302 N N . VAL A 1 183 ? 1.902 8.215 13.159 1.00 97.75 183 VAL A N 1
ATOM 1303 C CA . VAL A 1 183 ? 3.226 8.565 12.619 1.00 97.75 183 VAL A CA 1
ATOM 1304 C C . VAL A 1 183 ? 3.447 7.859 11.279 1.00 97.75 183 VAL A C 1
ATOM 1306 O O . VAL A 1 183 ? 3.816 8.519 10.314 1.00 97.75 183 VAL A O 1
ATOM 1309 N N . GLY A 1 184 ? 3.133 6.562 11.173 1.00 96.94 184 GLY A N 1
ATOM 1310 C CA . GLY A 1 184 ? 3.200 5.840 9.894 1.00 96.94 184 GLY A CA 1
ATOM 1311 C C . GLY A 1 184 ? 2.231 6.377 8.826 1.00 96.94 184 GLY A C 1
ATOM 1312 O O . GLY A 1 184 ? 2.547 6.403 7.641 1.00 96.94 184 GLY A O 1
ATOM 1313 N N . ALA A 1 185 ? 1.053 6.864 9.221 1.00 97.25 185 ALA A N 1
ATOM 1314 C CA . ALA A 1 185 ? 0.137 7.534 8.301 1.00 97.25 185 ALA A CA 1
ATOM 1315 C C . ALA A 1 185 ? 0.716 8.872 7.813 1.00 97.25 185 ALA A C 1
ATOM 1317 O O . ALA A 1 185 ? 0.640 9.176 6.625 1.00 97.25 185 ALA A O 1
ATOM 1318 N N . ALA A 1 186 ? 1.327 9.653 8.710 1.00 97.81 186 ALA A N 1
ATOM 1319 C CA . ALA A 1 186 ? 1.955 10.926 8.370 1.00 97.81 186 ALA A CA 1
ATOM 1320 C C . ALA A 1 186 ? 3.124 10.752 7.393 1.00 97.81 186 ALA A C 1
ATOM 1322 O O . ALA A 1 186 ? 3.284 11.578 6.496 1.00 97.81 186 ALA A O 1
ATOM 1323 N N . THR A 1 187 ? 3.900 9.669 7.508 1.00 97.38 187 THR A N 1
ATOM 1324 C CA . THR A 1 187 ? 4.964 9.391 6.539 1.00 97.38 187 THR A CA 1
ATOM 1325 C C . THR A 1 187 ? 4.405 9.069 5.154 1.00 97.38 187 THR A C 1
ATOM 1327 O O . THR A 1 187 ? 4.888 9.611 4.163 1.00 97.38 187 THR A O 1
ATOM 1330 N N . CYS A 1 188 ? 3.313 8.301 5.078 1.00 96.94 188 CYS A N 1
ATOM 1331 C CA . CYS A 1 188 ? 2.610 8.048 3.817 1.00 96.94 188 CYS A CA 1
ATOM 1332 C C . CYS A 1 188 ? 2.027 9.336 3.210 1.00 96.94 188 CYS A C 1
ATOM 1334 O O . CYS A 1 188 ? 2.112 9.525 2.000 1.00 96.94 188 CYS A O 1
ATOM 1336 N N . VAL A 1 189 ? 1.472 10.241 4.030 1.00 97.88 189 VAL A N 1
ATOM 1337 C CA . VAL A 1 189 ? 1.022 11.572 3.571 1.00 97.88 189 VAL A CA 1
ATOM 1338 C C . VAL A 1 189 ? 2.198 12.369 3.008 1.00 97.88 189 VAL A C 1
ATOM 1340 O O . VAL A 1 189 ? 2.076 12.947 1.933 1.00 97.88 189 VAL A O 1
ATOM 1343 N N . GLY A 1 190 ? 3.335 12.384 3.710 1.00 96.50 190 GLY A N 1
ATOM 1344 C CA . GLY A 1 190 ? 4.555 13.041 3.244 1.00 96.50 190 GLY A CA 1
ATOM 1345 C C . GLY A 1 190 ? 4.979 12.528 1.871 1.00 96.50 190 GLY A C 1
ATOM 1346 O O . GLY A 1 190 ? 5.107 13.318 0.942 1.00 96.50 190 GLY A O 1
ATOM 1347 N N . SER A 1 191 ? 5.092 11.206 1.713 1.00 96.06 191 SER A N 1
ATOM 1348 C CA . SER A 1 191 ? 5.442 10.582 0.431 1.00 96.06 191 SER A CA 1
ATOM 1349 C C . SER A 1 191 ? 4.431 10.931 -0.675 1.00 96.06 191 SER A C 1
ATOM 1351 O O . SER A 1 191 ? 4.814 11.357 -1.762 1.00 96.06 191 SER A O 1
ATOM 1353 N N . ALA A 1 192 ? 3.129 10.887 -0.374 1.00 96.12 192 ALA A N 1
ATOM 1354 C CA . ALA A 1 192 ? 2.065 11.225 -1.321 1.00 96.12 192 ALA A CA 1
ATOM 1355 C C . ALA A 1 192 ? 2.079 12.687 -1.805 1.00 96.12 192 ALA A C 1
ATOM 1357 O O . ALA A 1 192 ? 1.635 12.970 -2.914 1.00 96.12 192 ALA A O 1
ATOM 1358 N N . LEU A 1 193 ? 2.550 13.628 -0.983 1.00 96.25 193 LEU A N 1
ATOM 1359 C CA . LEU A 1 193 ? 2.624 15.053 -1.333 1.00 96.25 193 LEU A CA 1
ATOM 1360 C C . LEU A 1 193 ? 3.928 15.431 -2.052 1.00 96.25 193 LEU A C 1
ATOM 1362 O O . LEU A 1 193 ? 4.077 16.568 -2.504 1.00 96.25 193 LEU A O 1
ATOM 1366 N N . LEU A 1 194 ? 4.878 14.499 -2.134 1.00 95.00 194 LEU A N 1
ATOM 1367 C CA . LEU A 1 194 ? 6.231 14.726 -2.635 1.00 95.00 194 LEU A CA 1
ATOM 1368 C C . LEU A 1 194 ? 6.526 13.965 -3.932 1.00 95.00 194 LEU A C 1
ATOM 1370 O O . LEU A 1 194 ? 7.685 13.838 -4.295 1.00 95.00 194 LEU A O 1
ATOM 1374 N N . THR A 1 195 ? 5.499 13.544 -4.675 1.00 90.38 195 THR A N 1
ATOM 1375 C CA . THR A 1 195 ? 5.624 12.798 -5.946 1.00 90.38 195 THR A CA 1
ATOM 1376 C C . THR A 1 195 ? 6.231 13.599 -7.110 1.00 90.38 195 THR A C 1
ATOM 1378 O O . THR A 1 195 ? 6.190 13.160 -8.257 1.00 90.38 195 THR A O 1
ATOM 1381 N N . ASP A 1 196 ? 6.724 14.812 -6.858 1.00 92.31 196 ASP A N 1
ATOM 1382 C CA . ASP A 1 196 ? 7.470 15.607 -7.832 1.00 92.31 196 ASP A CA 1
ATOM 1383 C C . ASP A 1 196 ? 8.882 15.014 -7.986 1.00 92.31 196 ASP A C 1
ATOM 1385 O O . ASP A 1 196 ? 9.580 14.870 -6.980 1.00 92.31 196 ASP A O 1
ATOM 1389 N N . PRO A 1 197 ? 9.345 14.714 -9.215 1.00 91.88 197 PRO A N 1
ATOM 1390 C CA . PRO A 1 197 ? 10.691 14.202 -9.477 1.00 91.88 197 PRO A CA 1
ATOM 1391 C C . PRO A 1 197 ? 11.820 14.954 -8.766 1.00 91.88 197 PRO A C 1
ATOM 1393 O O . PRO A 1 197 ? 12.785 14.334 -8.331 1.00 91.88 197 PRO A O 1
ATOM 1396 N N . ALA A 1 198 ? 11.700 16.277 -8.621 1.00 94.06 198 ALA A N 1
ATOM 1397 C CA . ALA A 1 198 ? 12.714 17.101 -7.963 1.00 94.06 198 ALA A CA 1
ATOM 1398 C C . ALA A 1 198 ? 12.839 16.843 -6.448 1.00 94.06 198 ALA A C 1
ATOM 1400 O O . ALA A 1 198 ? 13.776 17.325 -5.816 1.00 94.06 198 ALA A O 1
ATOM 1401 N N . ARG A 1 199 ? 11.888 16.118 -5.849 1.00 94.44 199 ARG A N 1
ATOM 1402 C CA . ARG A 1 199 ? 11.819 15.819 -4.411 1.00 94.44 199 ARG A CA 1
ATOM 1403 C C . ARG A 1 199 ? 11.924 14.324 -4.113 1.00 94.44 199 ARG A C 1
ATOM 1405 O O . ARG A 1 199 ? 11.614 13.923 -2.992 1.00 94.44 199 ARG A O 1
ATOM 1412 N N . TRP A 1 200 ? 12.376 13.526 -5.083 1.00 92.81 200 TRP A N 1
ATOM 1413 C CA . TRP A 1 200 ? 12.485 12.069 -4.983 1.00 92.81 200 TRP A CA 1
ATOM 1414 C C . TRP A 1 200 ? 13.167 11.597 -3.694 1.00 92.81 200 TRP A C 1
ATOM 1416 O O . TRP A 1 200 ? 12.570 10.826 -2.956 1.00 92.81 200 TRP A O 1
ATOM 1426 N N . GLU A 1 201 ? 14.353 12.111 -3.358 1.00 93.56 201 GLU A N 1
ATOM 1427 C CA . GLU A 1 201 ? 15.087 11.680 -2.152 1.00 93.56 201 GLU A CA 1
ATOM 1428 C C . GLU A 1 201 ? 14.267 11.870 -0.864 1.00 93.56 201 GLU A C 1
ATOM 1430 O O . GLU A 1 201 ? 14.284 11.042 0.053 1.00 93.56 201 GLU A O 1
ATOM 1435 N N . LEU A 1 202 ? 13.501 12.963 -0.795 1.00 94.75 202 LEU A N 1
ATOM 1436 C CA . LEU A 1 202 ? 12.632 13.232 0.341 1.00 94.75 202 LEU A CA 1
ATOM 1437 C C . LEU A 1 202 ? 11.407 12.309 0.318 1.00 94.75 202 LEU A C 1
ATOM 1439 O O . LEU A 1 202 ? 11.036 11.769 1.359 1.00 94.75 202 LEU A O 1
ATOM 1443 N N . GLN A 1 203 ? 10.798 12.100 -0.852 1.00 94.81 203 GLN A N 1
ATOM 1444 C CA . GLN A 1 203 ? 9.709 11.138 -1.038 1.00 94.81 203 GLN A CA 1
ATOM 1445 C C . GLN A 1 203 ? 10.124 9.723 -0.601 1.00 94.81 203 GLN A C 1
ATOM 1447 O O . GLN A 1 203 ? 9.343 9.068 0.094 1.00 94.81 203 GLN A O 1
ATOM 1452 N N . ASP A 1 204 ? 11.333 9.291 -0.966 1.00 92.56 204 ASP A N 1
ATOM 1453 C CA . ASP A 1 204 ? 11.911 7.980 -0.648 1.00 92.56 204 ASP A CA 1
ATOM 1454 C C . ASP A 1 204 ? 12.244 7.829 0.850 1.00 92.56 204 ASP A C 1
ATOM 1456 O O . ASP A 1 204 ? 11.968 6.819 1.506 1.00 92.56 204 ASP A O 1
ATOM 1460 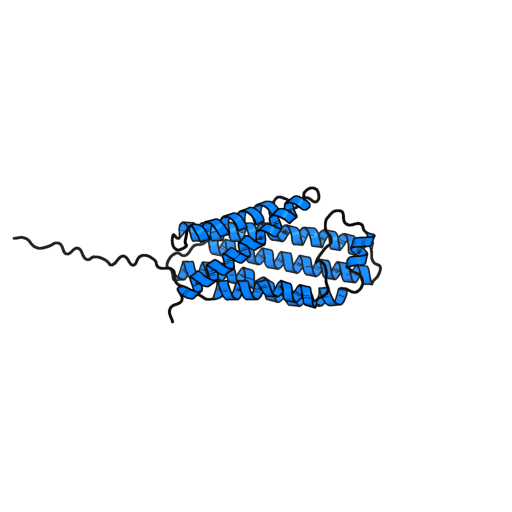N N . THR A 1 205 ? 12.720 8.909 1.471 1.00 94.44 205 THR A N 1
ATOM 1461 C CA . THR A 1 205 ? 12.884 8.947 2.930 1.00 94.44 205 THR A CA 1
ATOM 1462 C C . THR A 1 205 ? 11.537 8.746 3.638 1.00 94.44 205 THR A C 1
ATOM 1464 O O . THR A 1 205 ? 11.426 7.992 4.610 1.00 94.44 205 THR A O 1
ATOM 1467 N N . PHE A 1 206 ? 10.481 9.400 3.146 1.00 95.06 206 PHE A N 1
ATOM 1468 C CA . PHE A 1 206 ? 9.139 9.256 3.703 1.00 95.06 206 PHE A CA 1
ATOM 1469 C C . PHE A 1 206 ? 8.521 7.879 3.417 1.00 95.06 206 PHE A C 1
ATOM 1471 O O . PHE A 1 206 ? 7.863 7.330 4.307 1.00 95.06 206 PHE A O 1
ATOM 1478 N N . SER A 1 207 ? 8.744 7.291 2.237 1.00 92.44 207 SER A N 1
ATOM 1479 C CA . SER A 1 207 ? 8.269 5.936 1.924 1.00 92.44 207 SER A CA 1
ATOM 1480 C C . SER A 1 207 ? 8.929 4.883 2.808 1.00 92.44 207 SER A C 1
ATOM 1482 O O . SER A 1 207 ? 8.245 3.959 3.240 1.00 92.44 207 SER A O 1
ATOM 1484 N N . THR A 1 208 ? 10.199 5.049 3.187 1.00 91.06 208 THR A N 1
ATOM 1485 C CA . THR A 1 208 ? 10.867 4.161 4.157 1.00 91.06 208 THR A CA 1
ATOM 1486 C C . THR A 1 208 ? 10.143 4.152 5.511 1.00 91.06 208 THR A C 1
ATOM 1488 O O . THR A 1 208 ? 10.072 3.133 6.202 1.00 91.06 208 THR A O 1
ATOM 1491 N N . GLY A 1 209 ? 9.490 5.261 5.873 1.00 89.69 209 GLY A N 1
ATOM 1492 C CA . GLY A 1 209 ? 8.616 5.344 7.043 1.00 89.69 209 GLY A CA 1
ATOM 1493 C C . GLY A 1 209 ? 7.448 4.347 7.035 1.00 89.69 209 GLY A C 1
ATOM 1494 O O . GLY A 1 209 ? 6.818 4.139 8.073 1.00 89.69 209 GLY A O 1
ATOM 1495 N N . PHE A 1 210 ? 7.163 3.690 5.910 1.00 89.75 210 PHE A N 1
ATOM 1496 C CA . PHE A 1 210 ? 6.172 2.624 5.795 1.00 89.75 210 PHE A CA 1
ATOM 1497 C C . PHE A 1 210 ? 6.459 1.418 6.710 1.00 89.75 210 PHE A C 1
ATOM 1499 O O . PHE A 1 210 ? 5.523 0.751 7.154 1.00 89.75 210 PHE A O 1
ATOM 1506 N N . PHE A 1 211 ? 7.709 1.182 7.131 1.00 94.25 211 PHE A N 1
ATOM 1507 C CA . PHE A 1 211 ? 8.006 0.166 8.153 1.00 94.25 211 PHE A CA 1
ATOM 1508 C C . PHE A 1 211 ? 7.294 0.430 9.493 1.00 94.25 211 PHE A C 1
ATOM 1510 O O . PHE A 1 211 ? 6.984 -0.512 10.227 1.00 94.25 211 PHE A O 1
ATOM 1517 N N . LEU A 1 212 ? 6.946 1.686 9.799 1.00 96.50 212 LEU A N 1
ATOM 1518 C CA . LEU A 1 212 ? 6.107 2.015 10.955 1.00 96.50 212 LEU A CA 1
ATOM 1519 C C . LEU A 1 212 ? 4.674 1.500 10.784 1.00 96.50 212 LEU A C 1
ATOM 1521 O O . LEU A 1 212 ? 4.059 1.073 11.760 1.00 96.50 212 LEU A O 1
ATOM 1525 N N . VAL A 1 213 ? 4.152 1.498 9.554 1.00 95.81 213 VAL A N 1
ATOM 1526 C CA . VAL A 1 213 ? 2.839 0.926 9.219 1.00 95.81 213 VAL A CA 1
ATOM 1527 C C . VAL A 1 213 ? 2.871 -0.591 9.383 1.00 95.81 213 VAL A C 1
ATOM 1529 O O . VAL A 1 213 ? 1.954 -1.154 9.978 1.00 95.81 213 VAL A O 1
ATOM 1532 N N . VAL A 1 214 ? 3.948 -1.249 8.947 1.00 96.88 214 VAL A N 1
ATOM 1533 C CA . VAL A 1 214 ? 4.161 -2.691 9.170 1.00 96.88 214 VAL A CA 1
ATOM 1534 C C . VAL A 1 214 ? 4.199 -3.010 10.667 1.00 96.88 214 VAL A C 1
ATOM 1536 O O . VAL A 1 214 ? 3.468 -3.887 11.133 1.00 96.88 214 VAL A O 1
ATOM 1539 N N . ALA A 1 215 ? 4.986 -2.264 11.447 1.00 97.94 215 ALA A N 1
ATOM 1540 C CA . ALA A 1 215 ? 5.062 -2.435 12.897 1.00 97.94 215 ALA A CA 1
ATOM 1541 C C . ALA A 1 215 ? 3.700 -2.205 13.577 1.00 97.94 215 ALA A C 1
ATOM 1543 O O . ALA A 1 215 ? 3.283 -2.991 14.434 1.00 97.94 215 ALA A O 1
ATOM 1544 N N . TRP A 1 216 ? 2.971 -1.164 13.163 1.00 98.38 216 TRP A N 1
ATOM 1545 C CA . TRP A 1 216 ? 1.615 -0.886 13.629 1.00 98.38 216 TRP A CA 1
ATOM 1546 C C . TRP A 1 216 ? 0.645 -2.028 13.306 1.00 98.38 216 TRP A C 1
ATOM 1548 O O . TRP A 1 216 ? -0.131 -2.436 14.175 1.00 98.38 216 TRP A O 1
ATOM 1558 N N . ALA A 1 217 ? 0.688 -2.567 12.089 1.00 98.06 217 ALA A N 1
ATOM 1559 C CA . ALA A 1 217 ? -0.184 -3.651 11.661 1.00 98.06 217 ALA A CA 1
ATOM 1560 C C . ALA A 1 217 ? 0.093 -4.940 12.441 1.00 98.06 217 ALA A C 1
ATOM 1562 O O . ALA A 1 217 ? -0.846 -5.574 12.925 1.00 98.06 217 ALA A O 1
ATOM 1563 N N . LEU A 1 218 ? 1.368 -5.292 12.641 1.00 98.25 218 LEU A N 1
ATOM 1564 C CA . LEU A 1 218 ? 1.772 -6.431 13.469 1.00 98.25 218 LEU A CA 1
ATOM 1565 C C . LEU A 1 218 ? 1.274 -6.276 14.908 1.00 98.25 218 LEU A C 1
ATOM 1567 O O . LEU A 1 218 ? 0.639 -7.186 15.446 1.00 98.25 218 LEU A O 1
ATOM 1571 N N . TRP A 1 219 ? 1.496 -5.111 15.524 1.00 98.38 219 TRP A N 1
ATOM 1572 C CA . TRP A 1 219 ? 1.038 -4.862 16.890 1.00 98.38 219 TRP A CA 1
ATOM 1573 C C . TRP A 1 219 ? -0.494 -4.910 16.989 1.00 98.38 219 TRP A C 1
ATOM 1575 O O . TRP A 1 219 ? -1.037 -5.586 17.867 1.00 98.38 219 TRP A O 1
ATOM 1585 N N . THR A 1 220 ? -1.202 -4.282 16.049 1.00 98.19 220 THR A N 1
ATOM 1586 C CA . THR A 1 220 ? -2.669 -4.339 15.968 1.00 98.19 220 THR A CA 1
ATOM 1587 C C . THR A 1 220 ? -3.154 -5.780 15.821 1.00 98.19 220 THR A C 1
ATOM 1589 O O . THR A 1 220 ? -4.052 -6.204 16.549 1.00 98.19 220 THR A O 1
ATOM 1592 N N . GLY A 1 221 ? -2.529 -6.562 14.939 1.00 97.81 221 GLY A N 1
ATOM 1593 C CA . GLY A 1 221 ? -2.846 -7.969 14.721 1.00 97.81 221 GLY A CA 1
ATOM 1594 C C . GLY A 1 221 ? -2.663 -8.821 15.972 1.00 97.81 221 GLY A C 1
ATOM 1595 O O . GLY A 1 221 ? -3.559 -9.588 16.313 1.00 97.81 221 GLY A O 1
ATOM 1596 N N . VAL A 1 222 ? -1.564 -8.644 16.709 1.00 97.94 222 VAL A N 1
ATOM 1597 C CA . VAL A 1 222 ? -1.325 -9.354 17.977 1.00 97.94 222 VAL A CA 1
ATOM 1598 C C . VAL A 1 222 ? -2.351 -8.961 19.041 1.00 97.94 222 VAL A C 1
ATOM 1600 O O . VAL A 1 222 ? -2.871 -9.832 19.740 1.00 97.94 222 VAL A O 1
ATOM 1603 N N . VAL A 1 223 ? -2.669 -7.668 19.167 1.00 97.31 223 VAL A N 1
ATOM 1604 C CA . VAL A 1 223 ? -3.686 -7.187 20.115 1.00 97.31 223 VAL A CA 1
ATOM 1605 C C . VAL A 1 223 ? -5.041 -7.811 19.801 1.00 97.31 223 VAL A C 1
ATOM 1607 O O . VAL A 1 223 ? -5.673 -8.361 20.699 1.00 97.31 223 VAL A O 1
ATOM 1610 N N . LEU A 1 224 ? -5.468 -7.778 18.539 1.00 97.56 224 LEU A N 1
ATOM 1611 C CA . LEU A 1 224 ? -6.741 -8.360 18.124 1.00 97.56 224 LEU A CA 1
ATOM 1612 C C . LEU A 1 224 ? -6.751 -9.880 18.275 1.00 97.56 224 LEU A C 1
ATOM 1614 O O . LEU A 1 224 ? -7.738 -10.424 18.754 1.00 97.56 224 LEU A O 1
ATOM 1618 N N . LEU A 1 225 ? -5.665 -10.578 17.953 1.00 97.00 225 LEU A N 1
ATOM 1619 C CA . LEU A 1 225 ? -5.606 -12.028 18.117 1.00 97.00 225 LEU A CA 1
ATOM 1620 C C . LEU A 1 225 ? -5.776 -12.441 19.586 1.00 97.00 225 LEU A C 1
ATOM 1622 O O . LEU A 1 225 ? -6.509 -13.381 19.874 1.00 97.00 225 LEU A O 1
ATOM 1626 N N . ARG A 1 226 ? -5.160 -11.708 20.522 1.00 95.62 226 ARG A N 1
ATOM 1627 C CA . ARG A 1 226 ? -5.261 -11.980 21.968 1.00 95.62 226 ARG A CA 1
ATOM 1628 C C . ARG A 1 226 ? -6.656 -11.745 22.547 1.00 95.62 226 ARG A C 1
ATOM 1630 O O . ARG A 1 226 ? -6.972 -12.303 23.589 1.00 95.62 226 ARG A O 1
ATOM 1637 N N . GLN A 1 227 ? -7.475 -10.924 21.893 1.00 93.31 227 GLN A N 1
ATOM 1638 C CA . GLN A 1 227 ? -8.862 -10.662 22.296 1.00 93.31 227 GLN A CA 1
ATOM 1639 C C . GLN A 1 227 ? -9.864 -11.613 21.625 1.00 93.31 227 GLN A C 1
ATOM 1641 O O . GLN A 1 227 ? -11.075 -11.476 21.810 1.00 93.31 227 GLN A O 1
ATOM 1646 N N . ARG A 1 228 ? -9.390 -12.559 20.804 1.00 88.44 228 ARG A N 1
ATOM 1647 C CA . ARG A 1 228 ? -10.245 -13.562 20.174 1.00 88.44 228 ARG A CA 1
ATOM 1648 C C . ARG A 1 228 ? -10.638 -14.587 21.235 1.00 88.44 228 ARG A C 1
ATOM 1650 O O . ARG A 1 228 ? -9.791 -15.325 21.729 1.00 88.44 228 ARG A O 1
ATOM 1657 N N . ARG A 1 229 ? -11.920 -14.616 21.596 1.00 75.56 229 ARG A N 1
ATOM 1658 C CA . ARG A 1 229 ? -12.465 -15.687 22.437 1.00 75.56 229 ARG A CA 1
ATOM 1659 C C . ARG A 1 229 ? -12.576 -16.975 21.599 1.00 75.56 229 ARG A C 1
ATOM 1661 O O . ARG A 1 229 ? -12.845 -16.851 20.399 1.00 75.56 229 ARG A O 1
ATOM 1668 N N . PRO A 1 230 ? -12.290 -18.151 22.184 1.00 58.41 230 PRO A N 1
ATOM 1669 C CA . PRO A 1 230 ? -12.480 -19.439 21.520 1.00 58.41 230 PRO A CA 1
ATOM 1670 C C . PRO A 1 230 ? -13.949 -19.686 21.163 1.00 58.41 230 PRO A C 1
ATOM 1672 O O . PRO A 1 230 ? -14.829 -19.148 21.876 1.00 58.41 230 PRO A O 1
#

Radius of gyration: 22.06 Å; chains: 1; bounding box: 64×36×84 Å